Protein AF-A0AAW0S9V0-F1 (afdb_monomer_lite)

pLDDT: mean 75.74, std 21.99, range [38.69, 98.0]

Sequence (233 aa):
MTLPGHQETSKTPTKEQLTREHQYPPSQHLVNTSSGALEMGNACWDMSRYFLEHECRLCSEVCFSITYNSDVAWDPVEYVGHHSQSNMPHTILSSRGREKLVDDLNFIYAAQKKNADGTKQYWRCEVTAWKARVHTTIGDETFTIVKSVNEHNHSTTAAAVKAREAMAELKAVDASTQESSRALVANVLSKLDEHSLAHVPSTSTMSRYVRQWRQDALQAPPIQQTHTGYVIP

InterPro domains:
  IPR007588 Zinc finger, FLYWCH-type [PF04500] (93-154)

Radius of gyration: 33.64 Å; chains: 1; bounding box: 120×58×90 Å

Organism: Scylla paramamosain (NCBI:txid85552)

Foldseek 3Di:
DDDDDDDDDDDDDDDDDDPDDDDDDDDDDDDDDDDDDDDDDDDDDDPDDDPDDDDDPDDPDDPDDPPPDPPPDPPPPPPPVPPLPQDFWDWFAFLVRFIWIQHSQRFIWGWDDADPVNQKTKTAGPPPVDGKIWIFGPPDPGTDTPDIDDDDPDDDDPLLSLLRNLLRVLLVVLVVDPDQLLVSLVVSVVPHDPSNVVNHDDSVVSNVSSVVSVVVVVDDPPDPPDPPDDPDD

Secondary structure (DSSP, 8-state):
--PPPPPP---PPP---------PPPP--------------------SS--S--------S--------TT---------------PPPEEEE-TTS-EEEE-TT--EEEEEEEPTTSSEEEEEESSTT---EEEEESSSSS--EEEEES---S---HHHHHHHHHHHHHHHHHHH----HHHHHHHHHTTS-HHHHTTSPPHHHHHHHHHHHHHHHH-PSPPP---------

Structure (mmCIF, N/CA/C/O backbone):
data_AF-A0AAW0S9V0-F1
#
_entry.id   AF-A0AAW0S9V0-F1
#
loop_
_atom_site.group_PDB
_atom_site.id
_atom_site.type_symbol
_atom_site.label_atom_id
_atom_site.label_alt_id
_atom_site.label_comp_id
_atom_site.label_asym_id
_atom_site.label_entity_id
_atom_site.label_seq_id
_atom_site.pdbx_PDB_ins_code
_atom_site.Cartn_x
_atom_site.Cartn_y
_atom_site.Cartn_z
_atom_site.occupancy
_atom_site.B_iso_or_equiv
_atom_site.auth_seq_id
_atom_site.auth_comp_id
_atom_site.auth_asym_id
_atom_site.auth_atom_id
_atom_site.pdbx_PDB_model_num
ATOM 1 N N . MET A 1 1 ? 62.492 -13.111 37.341 1.00 50.97 1 MET A N 1
ATOM 2 C CA . MET A 1 1 ? 61.193 -13.648 37.796 1.00 50.97 1 MET A CA 1
ATOM 3 C C . MET A 1 1 ? 60.263 -13.606 36.602 1.00 50.97 1 MET A C 1
ATOM 5 O O . MET A 1 1 ? 59.904 -12.528 36.152 1.00 50.97 1 MET A O 1
ATOM 9 N N . THR A 1 2 ? 60.034 -14.772 36.012 1.00 42.44 2 THR A N 1
ATOM 10 C CA . THR A 1 2 ? 59.440 -14.966 34.685 1.00 42.44 2 THR A CA 1
ATOM 11 C C . THR A 1 2 ? 58.000 -15.429 34.882 1.00 42.44 2 THR A C 1
ATOM 13 O O . THR A 1 2 ? 57.788 -16.427 35.566 1.00 42.44 2 THR A O 1
ATOM 16 N N . LEU A 1 3 ? 57.022 -14.706 34.333 1.00 59.28 3 LEU A N 1
ATOM 17 C CA . LEU A 1 3 ? 55.613 -15.114 34.344 1.00 59.28 3 LEU A CA 1
ATOM 18 C C . LEU A 1 3 ? 55.294 -15.898 33.057 1.00 59.28 3 LEU A C 1
ATOM 20 O O . LEU A 1 3 ? 55.685 -15.442 31.980 1.00 59.28 3 LEU A O 1
ATOM 24 N N . PRO A 1 4 ? 54.622 -17.062 33.137 1.00 63.25 4 PRO A N 1
ATOM 25 C CA . PRO A 1 4 ? 54.281 -17.862 31.967 1.00 63.25 4 PRO A CA 1
ATOM 26 C C . PRO A 1 4 ? 52.996 -17.373 31.286 1.00 63.25 4 PRO A C 1
ATOM 28 O O . PRO A 1 4 ? 52.045 -16.936 31.934 1.00 63.25 4 PRO A O 1
ATOM 31 N N . GLY A 1 5 ? 53.000 -17.457 29.954 1.00 51.75 5 GLY A N 1
ATOM 32 C CA . GLY A 1 5 ? 51.920 -17.028 29.072 1.00 51.75 5 GLY A CA 1
ATOM 33 C C . GLY A 1 5 ? 50.708 -17.961 29.072 1.00 51.75 5 GLY A C 1
ATOM 34 O O . GLY A 1 5 ? 50.830 -19.183 29.149 1.00 51.75 5 GLY A O 1
ATOM 35 N N . HIS A 1 6 ? 49.533 -17.352 28.934 1.00 57.41 6 HIS A N 1
ATOM 36 C CA . HIS A 1 6 ? 48.270 -18.028 28.665 1.00 57.41 6 HIS A CA 1
ATOM 37 C C . HIS A 1 6 ? 48.158 -18.349 27.167 1.00 57.41 6 HIS A C 1
ATOM 39 O O . HIS A 1 6 ? 48.222 -17.451 26.331 1.00 57.41 6 HIS A O 1
ATOM 45 N N . GLN A 1 7 ? 47.981 -19.629 26.837 1.00 53.62 7 GLN A N 1
ATOM 46 C CA . GLN A 1 7 ? 47.581 -20.086 25.505 1.00 53.62 7 GLN A CA 1
ATOM 47 C C . GLN A 1 7 ? 46.051 -20.175 25.440 1.00 53.62 7 GLN A C 1
ATOM 49 O O . GLN A 1 7 ? 45.430 -20.914 26.206 1.00 53.62 7 GLN A O 1
ATOM 54 N N . GLU A 1 8 ? 45.448 -19.428 24.518 1.00 54.09 8 GLU A N 1
ATOM 55 C CA . GLU A 1 8 ? 44.037 -19.545 24.154 1.00 54.09 8 GLU A CA 1
ATOM 56 C C . GLU A 1 8 ? 43.845 -20.751 23.226 1.00 54.09 8 GLU A C 1
ATOM 58 O O . GLU A 1 8 ? 44.473 -20.854 22.173 1.00 54.09 8 GLU A O 1
ATOM 63 N N . THR A 1 9 ? 42.971 -21.680 23.616 1.00 56.75 9 THR A N 1
ATOM 64 C CA . THR A 1 9 ? 42.555 -22.804 22.769 1.00 56.75 9 THR A CA 1
ATOM 65 C C . THR A 1 9 ? 41.216 -22.469 22.118 1.00 56.75 9 THR A C 1
ATOM 67 O O . THR A 1 9 ? 40.188 -22.338 22.781 1.00 56.75 9 THR A O 1
ATOM 70 N N . SER A 1 10 ? 41.228 -22.317 20.796 1.00 49.12 10 SER A N 1
ATOM 71 C CA . SER A 1 10 ? 40.036 -22.173 19.966 1.00 49.12 10 SER A CA 1
ATOM 72 C C . SER A 1 10 ? 39.359 -23.537 19.797 1.00 49.12 10 SER A C 1
ATOM 74 O O . SER A 1 10 ? 39.908 -24.463 19.204 1.00 49.12 10 SER A O 1
ATOM 76 N N . LYS A 1 11 ? 38.144 -23.681 20.336 1.00 59.41 11 LYS A N 1
ATOM 77 C CA . LYS A 1 11 ? 37.277 -24.842 20.092 1.00 59.41 11 LYS A CA 1
ATOM 78 C C . LYS A 1 11 ? 36.307 -24.518 18.958 1.00 59.41 11 LYS A C 1
ATOM 80 O O . LYS A 1 11 ? 35.443 -23.657 19.095 1.00 59.41 11 LYS A O 1
ATOM 85 N N . THR A 1 12 ? 36.457 -25.216 17.840 1.00 51.00 12 THR A N 1
ATOM 86 C CA . THR A 1 12 ? 35.492 -25.285 16.739 1.00 51.00 12 THR A CA 1
ATOM 87 C C . THR A 1 12 ? 34.275 -26.130 17.147 1.00 51.00 12 THR A C 1
ATOM 89 O O . THR A 1 12 ? 34.454 -27.187 17.754 1.00 51.00 12 THR A O 1
ATOM 92 N N . PRO A 1 13 ? 33.033 -25.719 16.827 1.00 54.09 13 PRO A N 1
ATOM 93 C CA . PRO A 1 13 ? 31.858 -26.542 17.082 1.00 54.09 13 PRO A CA 1
ATOM 94 C C . PRO A 1 13 ? 31.631 -27.555 15.951 1.00 54.09 13 PRO A C 1
ATOM 96 O O . PRO A 1 13 ? 31.461 -27.205 14.780 1.00 54.09 13 PRO A O 1
ATOM 99 N N . THR A 1 14 ? 31.618 -28.825 16.343 1.00 53.00 14 THR A N 1
ATOM 100 C CA . THR A 1 14 ? 31.268 -30.002 15.548 1.00 53.00 14 THR A CA 1
ATOM 101 C C . THR A 1 14 ? 29.815 -29.920 15.070 1.00 53.00 14 THR A C 1
ATOM 103 O O . THR A 1 14 ? 28.895 -29.719 15.862 1.00 53.00 14 THR A O 1
ATOM 106 N N . LYS A 1 15 ? 29.600 -30.080 13.759 1.00 53.59 15 LYS A N 1
ATOM 107 C CA . LYS A 1 15 ? 28.280 -30.308 13.157 1.00 53.59 15 LYS A CA 1
ATOM 108 C C . LYS A 1 15 ? 27.887 -31.767 13.381 1.00 53.59 15 LYS A C 1
ATOM 110 O O . LYS A 1 15 ? 28.357 -32.632 12.649 1.00 53.59 15 LYS A O 1
ATOM 115 N N . GLU A 1 16 ? 26.996 -32.020 14.331 1.00 57.88 16 GLU A N 1
ATOM 116 C CA . GLU A 1 16 ? 26.376 -33.333 14.520 1.00 57.88 16 GLU A CA 1
ATOM 117 C C . GLU A 1 16 ? 24.846 -33.213 14.497 1.00 57.88 16 GLU A C 1
ATOM 119 O O . GLU A 1 16 ? 24.218 -32.606 15.358 1.00 57.88 16 GLU A O 1
ATOM 124 N N . GLN A 1 17 ? 24.294 -33.723 13.395 1.00 46.97 17 GLN A N 1
ATOM 125 C CA . GLN A 1 17 ? 23.074 -34.522 13.281 1.00 46.97 17 GLN A CA 1
ATOM 126 C C . GLN A 1 17 ? 21.873 -34.183 14.185 1.00 46.97 17 GLN A C 1
ATOM 128 O O . GLN A 1 17 ? 21.806 -34.570 15.346 1.00 46.97 17 GLN A O 1
ATOM 133 N N . LEU A 1 18 ? 20.817 -33.640 13.567 1.00 50.50 18 LEU A N 1
ATOM 134 C CA . LEU A 1 18 ? 19.445 -33.917 13.999 1.00 50.50 18 LEU A CA 1
ATOM 135 C C . LEU A 1 18 ? 18.508 -34.009 12.782 1.00 50.50 18 LEU A C 1
ATOM 137 O O . LEU A 1 18 ? 17.740 -33.101 12.474 1.00 50.50 18 LEU A O 1
ATOM 141 N N . THR A 1 19 ? 18.579 -35.128 12.064 1.00 51.41 19 THR A N 1
ATOM 142 C CA . THR A 1 19 ? 17.492 -35.583 11.190 1.00 51.41 19 THR A CA 1
ATOM 143 C C . THR A 1 19 ? 16.369 -36.112 12.077 1.00 51.41 19 THR A C 1
ATOM 145 O O . THR A 1 19 ? 16.384 -37.269 12.487 1.00 51.41 19 THR A O 1
ATOM 148 N N . ARG A 1 20 ? 15.406 -35.251 12.423 1.00 47.09 20 ARG A N 1
ATOM 149 C CA . ARG A 1 20 ? 14.104 -35.694 12.933 1.00 47.09 20 ARG A CA 1
ATOM 150 C C . ARG A 1 20 ? 13.171 -35.891 11.748 1.00 47.09 20 ARG A C 1
ATOM 152 O O . ARG A 1 20 ? 12.687 -34.926 11.164 1.00 47.09 20 ARG A O 1
ATOM 159 N N . GLU A 1 21 ? 12.943 -37.154 11.414 1.00 42.28 21 GLU A N 1
ATOM 160 C CA . GLU A 1 21 ? 11.839 -37.590 10.570 1.00 42.28 21 GLU A CA 1
ATOM 161 C C . GLU A 1 21 ? 10.519 -37.113 11.193 1.00 42.28 21 GLU A C 1
ATOM 163 O O . GLU A 1 21 ? 10.159 -37.475 12.315 1.00 42.28 21 GLU A O 1
ATOM 168 N N . HIS A 1 22 ? 9.801 -36.248 10.480 1.00 54.06 22 HIS A N 1
ATOM 169 C CA . HIS A 1 22 ? 8.394 -35.990 10.751 1.00 54.06 22 HIS A CA 1
ATOM 170 C C . HIS A 1 22 ? 7.572 -36.981 9.942 1.00 54.06 22 HIS A C 1
ATOM 172 O O . HIS A 1 22 ? 7.339 -36.820 8.746 1.00 54.06 22 HIS A O 1
ATOM 178 N N . GLN A 1 23 ? 7.166 -38.033 10.640 1.00 54.06 23 GLN A N 1
ATOM 179 C CA . GLN A 1 23 ? 6.193 -39.007 10.192 1.00 54.06 23 GLN A CA 1
ATOM 180 C C . GLN A 1 23 ? 4.826 -38.318 10.119 1.00 54.06 23 GLN A C 1
ATOM 182 O O . GLN A 1 23 ? 4.195 -38.035 11.137 1.00 54.06 23 GLN A O 1
ATOM 187 N N . TYR A 1 24 ? 4.400 -37.980 8.903 1.00 54.56 24 TYR A N 1
ATOM 188 C CA . TYR A 1 24 ? 3.045 -37.504 8.643 1.00 54.56 24 TYR A CA 1
ATOM 189 C C . TYR A 1 24 ? 2.053 -38.661 8.837 1.00 54.56 24 TYR A C 1
ATOM 191 O O . TYR A 1 24 ? 2.305 -39.761 8.337 1.00 54.56 24 TYR A O 1
ATOM 199 N N . PRO A 1 25 ? 0.922 -38.450 9.532 1.00 62.50 25 PRO A N 1
ATOM 200 C CA . PRO A 1 25 ? -0.137 -39.445 9.587 1.00 62.50 25 PRO A CA 1
ATOM 201 C C . PRO A 1 25 ? -0.800 -39.603 8.204 1.00 62.50 25 PRO A C 1
ATOM 203 O O . PRO A 1 25 ? -0.937 -38.616 7.474 1.00 62.50 25 PRO A O 1
ATOM 206 N N . PRO A 1 26 ? -1.231 -40.821 7.831 1.00 52.84 26 PRO A N 1
ATOM 207 C CA . PRO A 1 26 ? -1.891 -41.076 6.558 1.00 52.84 26 PRO A CA 1
ATOM 208 C C . PRO A 1 26 ? -3.242 -40.354 6.483 1.00 52.84 26 PRO A C 1
ATOM 210 O O . PRO A 1 26 ? -4.082 -40.464 7.378 1.00 52.84 26 PRO A O 1
ATOM 213 N N . SER A 1 27 ? -3.444 -39.615 5.391 1.00 57.25 27 SER A N 1
ATOM 214 C CA . SER A 1 27 ? -4.709 -38.973 5.045 1.00 57.25 27 SER A CA 1
ATOM 215 C C . SER A 1 27 ? -5.815 -40.020 4.912 1.00 57.25 27 SER A C 1
ATOM 217 O O . SER A 1 27 ? -5.739 -40.922 4.080 1.00 57.25 27 SER A O 1
ATOM 219 N N . GLN A 1 28 ? -6.855 -39.896 5.735 1.00 56.31 28 GLN A N 1
ATOM 220 C CA . GLN A 1 28 ? -8.064 -40.695 5.593 1.00 56.31 28 GLN A CA 1
ATOM 221 C C . GLN A 1 28 ? -8.808 -40.252 4.330 1.00 56.31 28 GLN A C 1
ATOM 223 O O . GLN A 1 28 ? -9.284 -39.122 4.227 1.00 56.31 28 GLN A O 1
ATOM 228 N N . HIS A 1 29 ? -8.881 -41.163 3.362 1.00 43.41 29 HIS A N 1
ATOM 229 C CA . HIS A 1 29 ? -9.766 -41.070 2.214 1.00 43.41 29 HIS A CA 1
ATOM 230 C C . HIS A 1 29 ? -11.219 -41.097 2.700 1.00 43.41 29 HIS A C 1
ATOM 232 O O . HIS A 1 29 ? -11.714 -42.132 3.144 1.00 43.41 29 HIS A O 1
ATOM 238 N N . LEU A 1 30 ? -11.909 -39.961 2.598 1.00 49.78 30 LEU A N 1
ATOM 239 C CA . LEU A 1 30 ? -13.366 -39.934 2.639 1.00 49.78 30 LEU A CA 1
ATOM 240 C C . LEU A 1 30 ? -13.883 -40.477 1.308 1.00 49.78 30 LEU A C 1
ATOM 242 O O . LEU A 1 30 ? -13.771 -39.847 0.257 1.00 49.78 30 LEU A O 1
ATOM 246 N N . VAL A 1 31 ? -14.406 -41.695 1.381 1.00 45.06 31 VAL A N 1
ATOM 247 C CA . VAL A 1 31 ? -15.141 -42.371 0.320 1.00 45.06 31 VAL A CA 1
ATOM 248 C C . VAL A 1 31 ? -16.526 -41.727 0.257 1.00 45.06 31 VAL A C 1
ATOM 250 O O . VAL A 1 31 ? -17.361 -41.976 1.120 1.00 45.06 31 VAL A O 1
ATOM 253 N N . ASN A 1 32 ? -16.767 -40.877 -0.742 1.00 42.78 32 ASN A N 1
ATOM 254 C CA . ASN A 1 32 ? -18.118 -40.443 -1.091 1.00 42.78 32 ASN A CA 1
ATOM 255 C C . ASN A 1 32 ? -18.694 -41.426 -2.114 1.00 42.78 32 ASN A C 1
ATOM 257 O O . ASN A 1 32 ? -18.331 -41.412 -3.289 1.00 42.78 32 ASN A O 1
ATOM 261 N N . THR A 1 33 ? -19.592 -42.285 -1.642 1.00 44.44 33 THR A N 1
ATOM 262 C CA . THR A 1 33 ? -20.473 -43.125 -2.451 1.00 44.44 33 THR A CA 1
ATOM 263 C C . THR A 1 33 ? -21.845 -42.464 -2.592 1.00 44.44 33 THR A C 1
ATOM 265 O O . THR A 1 33 ? -22.654 -42.492 -1.671 1.00 44.44 33 THR A O 1
ATOM 268 N N . SER A 1 34 ? -22.134 -41.935 -3.778 1.00 47.34 34 SER A N 1
ATOM 269 C CA . SER A 1 34 ? -23.485 -41.818 -4.352 1.00 47.34 34 SER A CA 1
ATOM 270 C C . SER A 1 34 ? -23.305 -41.668 -5.870 1.00 47.34 34 SER A C 1
ATOM 272 O O . SER A 1 34 ? -22.767 -40.686 -6.358 1.00 47.34 34 SER A O 1
ATOM 274 N N . SER A 1 35 ? -23.392 -42.754 -6.636 1.00 41.88 35 SER A N 1
ATOM 275 C CA . SER A 1 35 ? -24.623 -43.357 -7.162 1.00 41.88 35 SER A CA 1
ATOM 276 C C . SER A 1 35 ? -25.458 -42.391 -8.011 1.00 41.88 35 SER A C 1
ATOM 278 O O . SER A 1 35 ? -26.219 -41.589 -7.483 1.00 41.88 35 SER A O 1
ATOM 280 N N . GLY A 1 36 ? -25.327 -42.557 -9.332 1.00 42.28 36 GLY A N 1
ATOM 281 C CA . GLY A 1 36 ? -26.459 -42.580 -10.257 1.00 42.28 36 GLY A CA 1
ATOM 282 C C . GLY A 1 36 ? -26.996 -41.243 -10.759 1.00 42.28 36 GLY A C 1
ATOM 283 O O . GLY A 1 36 ? -28.000 -40.756 -10.254 1.00 42.28 36 GLY A O 1
ATOM 284 N N . ALA A 1 37 ? -26.440 -40.744 -11.862 1.00 41.47 37 ALA A N 1
ATOM 285 C CA . ALA A 1 37 ? -27.227 -39.992 -12.835 1.00 41.47 37 ALA A CA 1
ATOM 286 C C . ALA A 1 37 ? -26.738 -40.324 -14.246 1.00 41.47 37 ALA A C 1
ATOM 288 O O . ALA A 1 37 ? -25.552 -40.244 -14.554 1.00 41.47 37 ALA A O 1
ATOM 289 N N . LEU A 1 38 ? -27.699 -40.795 -15.028 1.00 44.50 38 LEU A N 1
ATOM 290 C CA . LEU A 1 38 ? -27.601 -41.370 -16.354 1.00 44.50 38 LEU A CA 1
ATOM 291 C C . LEU A 1 38 ? -26.989 -40.428 -17.391 1.00 44.50 38 LEU A C 1
ATOM 293 O O . LEU A 1 38 ? -27.176 -39.213 -17.368 1.00 44.50 38 LEU A O 1
ATOM 297 N N . GLU A 1 39 ? -26.328 -41.077 -18.342 1.00 45.81 39 GLU A N 1
ATOM 298 C CA . GLU A 1 39 ? -26.063 -40.621 -19.696 1.00 45.81 39 GLU A CA 1
ATOM 299 C C . GLU A 1 39 ? -27.254 -39.849 -20.286 1.00 45.81 39 GLU A C 1
ATOM 301 O O . GLU A 1 39 ? -28.354 -40.381 -20.424 1.00 45.81 39 GLU A O 1
ATOM 306 N N . MET A 1 40 ? -27.011 -38.618 -20.727 1.00 43.12 40 MET A N 1
ATOM 307 C CA . MET A 1 40 ? -27.749 -38.037 -21.843 1.00 43.12 40 MET A CA 1
ATOM 308 C C . MET A 1 40 ? -26.727 -37.479 -22.817 1.00 43.12 40 MET A C 1
ATOM 310 O O . MET A 1 40 ? -26.015 -36.515 -22.543 1.00 43.12 40 MET A O 1
ATOM 314 N N . GLY A 1 41 ? -26.607 -38.203 -23.926 1.00 39.62 41 GLY A N 1
ATOM 315 C CA . GLY A 1 41 ? -25.718 -37.889 -25.019 1.00 39.62 41 GLY A CA 1
ATOM 316 C C . GLY A 1 41 ? -26.070 -36.572 -25.699 1.00 39.62 41 GLY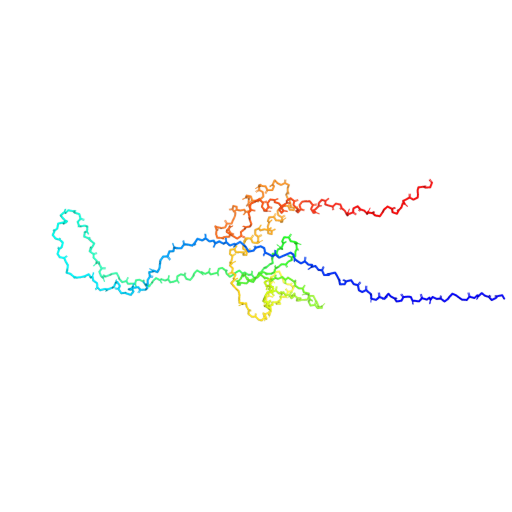 A C 1
ATOM 317 O O . GLY A 1 41 ? -27.203 -36.093 -25.681 1.00 39.62 41 GLY A O 1
ATOM 318 N N . ASN A 1 42 ? -25.037 -36.036 -26.334 1.00 49.28 42 ASN A N 1
ATOM 319 C CA . ASN A 1 42 ? -25.077 -34.943 -27.285 1.00 49.28 42 ASN A CA 1
ATOM 320 C C . ASN A 1 42 ? -26.210 -35.126 -28.306 1.00 49.28 42 ASN A C 1
ATOM 322 O O . ASN A 1 42 ? -26.168 -36.049 -29.120 1.00 49.28 42 ASN A O 1
ATOM 326 N N . ALA A 1 43 ? -27.166 -34.200 -28.313 1.00 40.78 43 ALA A N 1
ATOM 327 C CA . ALA A 1 43 ? -28.106 -34.017 -29.408 1.00 40.78 43 ALA A CA 1
ATOM 328 C C . ALA A 1 43 ? -28.398 -32.521 -29.604 1.00 40.78 43 ALA A C 1
ATOM 330 O O . ALA A 1 43 ? -28.719 -31.826 -28.644 1.00 40.78 43 ALA A O 1
ATOM 331 N N . CYS A 1 44 ? -28.295 -32.090 -30.868 1.00 41.88 44 CYS A N 1
ATOM 332 C CA . CYS A 1 44 ? -28.775 -30.833 -31.463 1.00 41.88 44 CYS A CA 1
ATOM 333 C C . CYS A 1 44 ? -28.147 -29.535 -30.916 1.00 41.88 44 CYS A C 1
ATOM 335 O O . CYS A 1 44 ? -28.515 -29.059 -29.855 1.00 41.88 44 CYS A O 1
ATOM 337 N N . TRP A 1 45 ? -27.184 -28.863 -31.556 1.00 41.31 45 TRP A N 1
ATOM 338 C CA . TRP A 1 45 ? -27.110 -28.423 -32.959 1.00 41.31 45 TRP A CA 1
ATOM 339 C C . TRP A 1 45 ? -28.471 -28.114 -33.601 1.00 41.31 45 TRP A C 1
ATOM 341 O O . TRP A 1 45 ? -29.264 -29.008 -33.874 1.00 41.31 45 TRP A O 1
ATOM 351 N N . ASP A 1 46 ? -28.643 -26.832 -33.917 1.00 42.66 46 ASP A N 1
ATOM 352 C CA . ASP A 1 46 ? -29.545 -26.305 -34.944 1.00 42.66 46 ASP A CA 1
ATOM 353 C C . ASP A 1 46 ? -31.014 -26.064 -34.546 1.00 42.66 46 ASP A C 1
ATOM 355 O O . ASP A 1 46 ? -31.941 -26.766 -34.939 1.00 42.66 46 ASP A O 1
ATOM 359 N N . MET A 1 47 ? -31.229 -24.984 -33.790 1.00 38.69 47 MET A N 1
ATOM 360 C CA . MET A 1 47 ? -32.551 -24.406 -33.524 1.00 38.69 47 MET A CA 1
ATOM 361 C C . MET A 1 47 ? -32.740 -23.103 -34.322 1.00 38.69 47 MET A C 1
ATOM 363 O O . MET A 1 47 ? -33.142 -22.078 -33.782 1.00 38.69 47 MET A O 1
ATOM 367 N N . SER A 1 48 ? -32.380 -23.105 -35.612 1.00 45.31 48 SER A N 1
ATOM 368 C CA . SER A 1 48 ? -32.516 -21.929 -36.495 1.00 45.31 48 SER A CA 1
ATOM 369 C C . SER A 1 48 ? -33.289 -22.188 -37.792 1.00 45.31 48 SER A C 1
ATOM 371 O O . SER A 1 48 ? -33.253 -21.355 -38.696 1.00 45.31 48 SER A O 1
ATOM 373 N N . ARG A 1 49 ? -34.036 -23.296 -37.900 1.00 49.22 49 ARG A N 1
ATOM 374 C CA . ARG A 1 49 ? -34.905 -23.575 -39.060 1.00 49.22 49 ARG A CA 1
ATOM 375 C C . ARG A 1 49 ? -36.112 -24.458 -38.729 1.00 49.22 49 ARG A C 1
ATOM 377 O O . ARG A 1 49 ? -36.224 -25.547 -39.261 1.00 49.22 49 ARG A O 1
ATOM 384 N N . TYR A 1 50 ? -37.032 -23.998 -37.889 1.00 43.41 50 TYR A N 1
ATOM 385 C CA . TYR A 1 50 ? -38.406 -24.530 -37.857 1.00 43.41 50 TYR A CA 1
ATOM 386 C C . TYR A 1 50 ? -39.351 -23.436 -37.354 1.00 43.41 50 TYR A C 1
ATOM 388 O O . TYR A 1 50 ? -39.847 -23.467 -36.235 1.00 43.41 50 TYR A O 1
ATOM 396 N N . PHE A 1 51 ? -39.545 -22.410 -38.177 1.00 47.28 51 PHE A N 1
ATOM 397 C CA . PHE A 1 51 ? -40.635 -21.453 -38.001 1.00 47.28 51 PHE A CA 1
ATOM 398 C C . PHE A 1 51 ? -41.170 -21.082 -39.381 1.00 47.28 51 PHE A C 1
ATOM 400 O O . PHE A 1 51 ? -40.929 -19.999 -39.895 1.00 47.28 51 PHE A O 1
ATOM 407 N N . LEU A 1 52 ? -41.829 -22.045 -40.017 1.00 51.41 52 LEU A N 1
ATOM 408 C CA . LEU A 1 52 ? -42.759 -21.818 -41.114 1.00 51.41 52 LEU A CA 1
ATOM 409 C C . LEU A 1 52 ? -43.688 -23.029 -41.172 1.00 51.41 52 LEU A C 1
ATOM 411 O O . LEU A 1 52 ? -43.226 -24.163 -41.164 1.00 51.41 52 LEU A O 1
ATOM 415 N N . GLU A 1 53 ? -44.982 -22.724 -41.212 1.00 52.75 53 GLU A N 1
ATOM 416 C CA . GLU A 1 53 ? -46.097 -23.640 -41.474 1.00 52.75 53 GLU A CA 1
ATOM 417 C C . GLU A 1 53 ? -46.588 -24.488 -40.294 1.00 52.75 53 GLU A C 1
ATOM 419 O O . GLU A 1 53 ? -46.495 -25.706 -40.297 1.00 52.75 53 GLU A O 1
ATOM 424 N N . HIS A 1 54 ? -47.255 -23.840 -39.332 1.00 45.97 54 HIS A N 1
ATOM 425 C CA . HIS A 1 54 ? -48.468 -24.417 -38.745 1.00 45.97 54 HIS A CA 1
ATOM 426 C C . HIS A 1 54 ? -49.504 -23.322 -38.460 1.00 45.97 54 HIS A C 1
ATOM 428 O O . HIS A 1 54 ? -49.259 -22.365 -37.726 1.00 45.97 54 HIS A O 1
ATOM 434 N N . GLU A 1 55 ? -50.668 -23.471 -39.094 1.00 47.72 55 GLU A N 1
ATOM 435 C CA . GLU A 1 55 ? -51.854 -22.631 -38.950 1.00 47.72 55 GLU A CA 1
ATOM 436 C C . GLU A 1 55 ? -52.380 -22.665 -37.508 1.00 47.72 55 GLU A C 1
ATOM 438 O O . GLU A 1 55 ? -52.978 -23.643 -37.063 1.00 47.72 55 GLU A O 1
ATOM 443 N N . CYS A 1 56 ? -52.205 -21.563 -36.780 1.00 39.31 56 CYS A N 1
ATOM 444 C CA . CYS A 1 56 ? -52.807 -21.368 -35.467 1.00 39.31 56 CYS A CA 1
ATOM 445 C C . CYS A 1 56 ? -54.160 -20.652 -35.628 1.00 39.31 56 CYS A C 1
ATOM 447 O O . CYS A 1 56 ? -54.268 -19.432 -35.506 1.00 39.31 56 CYS A O 1
ATOM 449 N N . ARG A 1 57 ? -55.216 -21.414 -35.943 1.00 53.19 57 ARG A N 1
ATOM 450 C CA . ARG A 1 57 ? -56.609 -20.973 -35.764 1.00 53.19 57 ARG A CA 1
ATOM 451 C C . ARG A 1 57 ? -57.004 -21.264 -34.321 1.00 53.19 57 ARG A C 1
ATOM 453 O O . ARG A 1 57 ? -57.406 -22.387 -34.057 1.00 53.19 57 ARG A O 1
ATOM 460 N N . LEU A 1 58 ? -56.849 -20.279 -33.431 1.00 53.28 58 LEU A N 1
ATOM 461 C CA . LEU A 1 58 ? -57.568 -20.069 -32.150 1.00 53.28 58 LEU A CA 1
ATOM 462 C C . LEU A 1 58 ? -56.700 -19.251 -31.171 1.00 53.28 58 LEU A C 1
ATOM 464 O O . LEU A 1 58 ? -56.373 -19.704 -30.084 1.00 53.28 58 LEU A O 1
ATOM 468 N N . CYS A 1 59 ? -56.348 -18.023 -31.550 1.00 44.78 59 CYS A N 1
ATOM 469 C CA . CYS A 1 59 ? -55.989 -16.964 -30.602 1.00 44.78 59 CYS A CA 1
ATOM 470 C C . CYS A 1 59 ? -56.667 -15.679 -31.081 1.00 44.78 59 CYS A C 1
ATOM 472 O O . CYS A 1 59 ? -56.050 -14.811 -31.695 1.00 44.78 59 CYS A O 1
ATOM 474 N N . SER A 1 60 ? -57.985 -15.609 -30.895 1.00 50.47 60 SER A N 1
ATOM 475 C CA . SER A 1 60 ? -58.712 -14.352 -30.994 1.00 50.47 60 SER A CA 1
ATOM 476 C C . SER A 1 60 ? -58.490 -13.571 -29.706 1.00 50.47 60 SER A C 1
ATOM 478 O O . SER A 1 60 ? -58.786 -14.072 -28.625 1.00 50.47 60 SER A O 1
ATOM 480 N N . GLU A 1 61 ? -58.051 -12.332 -29.896 1.00 51.97 61 GLU A N 1
ATOM 481 C CA . GLU A 1 61 ? -57.963 -11.237 -28.930 1.00 51.97 61 GLU A CA 1
ATOM 482 C C . GLU A 1 61 ? -56.611 -11.114 -28.207 1.00 51.97 61 GLU A C 1
ATOM 484 O O . GLU A 1 61 ? -56.188 -11.950 -27.417 1.00 51.97 61 GLU A O 1
ATOM 489 N N . VAL A 1 62 ? -55.957 -9.984 -28.507 1.00 55.25 62 VAL A N 1
ATOM 490 C CA . VAL A 1 62 ? -54.644 -9.494 -28.051 1.00 55.25 62 VAL A CA 1
ATOM 491 C C . VAL A 1 62 ? -53.419 -9.980 -28.853 1.00 55.25 62 VAL A C 1
ATOM 493 O O . VAL A 1 62 ? -52.369 -10.306 -28.308 1.00 55.25 62 VAL A O 1
ATOM 496 N N . CYS A 1 63 ? -53.496 -9.911 -30.188 1.00 40.56 63 CYS A N 1
ATOM 497 C CA . CYS A 1 63 ? -52.296 -9.745 -31.018 1.00 40.56 63 CYS A CA 1
ATOM 498 C C . CYS A 1 63 ? -51.891 -8.267 -31.017 1.00 40.56 63 CYS A C 1
ATOM 500 O O . CYS A 1 63 ? -52.391 -7.463 -31.802 1.00 40.56 63 CYS A O 1
ATOM 502 N N . PHE A 1 64 ? -50.993 -7.914 -30.100 1.00 43.03 64 PHE A N 1
ATOM 503 C CA . PHE A 1 64 ? -50.279 -6.644 -30.111 1.00 43.03 64 PHE A CA 1
ATOM 504 C C . PHE A 1 64 ? -49.435 -6.590 -31.393 1.00 43.03 64 PHE A C 1
ATOM 506 O O . PHE A 1 64 ? -48.525 -7.395 -31.590 1.00 43.03 64 PHE A O 1
ATOM 513 N N . SER A 1 65 ? -49.781 -5.685 -32.303 1.00 43.41 65 SER A N 1
ATOM 514 C CA . SER A 1 65 ? -49.054 -5.449 -33.546 1.00 43.41 65 SER A CA 1
ATOM 515 C C . SER A 1 65 ? -47.668 -4.886 -33.235 1.00 43.41 65 SER A C 1
ATOM 517 O O . SER A 1 65 ? -47.506 -3.677 -33.074 1.00 43.41 65 SER A O 1
ATOM 519 N N . ILE A 1 66 ? -46.656 -5.749 -33.154 1.00 50.38 66 ILE A N 1
ATOM 520 C CA . ILE A 1 66 ? -45.261 -5.319 -33.253 1.00 50.38 66 ILE A CA 1
ATOM 521 C C . ILE A 1 66 ? -44.983 -5.146 -34.745 1.00 50.38 66 ILE A C 1
ATOM 523 O O . ILE A 1 66 ? -44.585 -6.076 -35.442 1.00 50.38 66 ILE A O 1
ATOM 527 N N . THR A 1 67 ? -45.268 -3.954 -35.264 1.00 54.16 67 THR A N 1
ATOM 528 C CA . THR A 1 67 ? -44.764 -3.527 -36.568 1.00 54.16 67 THR A CA 1
ATOM 529 C C . THR A 1 67 ? -43.245 -3.460 -36.480 1.00 54.16 67 THR A C 1
ATOM 531 O O . THR A 1 67 ? -42.690 -2.607 -35.786 1.00 54.16 67 THR A O 1
ATOM 534 N N . TYR A 1 68 ? -42.579 -4.397 -37.149 1.00 51.25 68 TYR A N 1
ATOM 535 C CA . TYR A 1 68 ? -41.132 -4.419 -37.297 1.00 51.25 68 TYR A CA 1
ATOM 536 C C . TYR A 1 68 ? -40.739 -3.283 -38.251 1.00 51.25 68 TYR A C 1
ATOM 538 O O . TYR A 1 68 ? -40.869 -3.408 -39.466 1.00 51.25 68 TYR A O 1
ATOM 546 N N . ASN A 1 69 ? -40.337 -2.143 -37.688 1.00 54.50 69 ASN A N 1
ATOM 547 C CA . ASN A 1 69 ? -39.780 -1.026 -38.446 1.00 54.50 69 ASN A CA 1
ATOM 548 C C . ASN A 1 69 ? -38.370 -1.420 -38.904 1.00 54.50 69 ASN A C 1
ATOM 550 O O . ASN A 1 69 ? -37.436 -1.435 -38.107 1.00 54.50 69 ASN A O 1
ATOM 554 N N . SER A 1 70 ? -38.219 -1.757 -40.184 1.00 54.12 70 SER A N 1
ATOM 555 C CA . SER A 1 70 ? -36.940 -2.111 -40.817 1.00 54.12 70 SER A CA 1
ATOM 556 C C . SER A 1 70 ? -36.035 -0.908 -41.125 1.00 54.12 70 SER A C 1
ATOM 558 O O . SER A 1 70 ? -34.980 -1.090 -41.721 1.00 54.12 70 SER A O 1
ATOM 560 N N . ASP A 1 71 ? -36.414 0.294 -40.684 1.00 50.34 71 ASP A N 1
ATOM 561 C CA . ASP A 1 71 ? -35.692 1.551 -40.931 1.00 50.34 71 ASP A CA 1
ATOM 562 C C . ASP A 1 71 ? -34.922 2.063 -39.701 1.00 50.34 71 ASP A C 1
ATOM 564 O O . ASP A 1 71 ? -34.593 3.246 -39.607 1.00 50.34 71 ASP A O 1
ATOM 568 N N . VAL A 1 72 ? -34.608 1.192 -38.735 1.00 55.47 72 VAL A N 1
ATOM 569 C CA . VAL A 1 72 ? -33.656 1.551 -37.677 1.00 55.47 72 VAL A CA 1
ATOM 570 C C . VAL A 1 72 ? -32.258 1.395 -38.260 1.00 55.47 72 VAL A C 1
ATOM 572 O O . VAL A 1 72 ? -31.659 0.319 -38.228 1.00 55.47 72 VAL A O 1
ATOM 575 N N . ALA A 1 73 ? -31.773 2.484 -38.857 1.00 53.38 73 ALA A N 1
ATOM 576 C CA . ALA A 1 73 ? -30.360 2.681 -39.113 1.00 53.38 73 ALA A CA 1
ATOM 577 C C . ALA A 1 73 ? -29.596 2.261 -37.853 1.00 53.38 73 ALA A C 1
ATOM 579 O O . ALA A 1 73 ? -29.902 2.724 -36.754 1.00 53.38 73 ALA A O 1
ATOM 5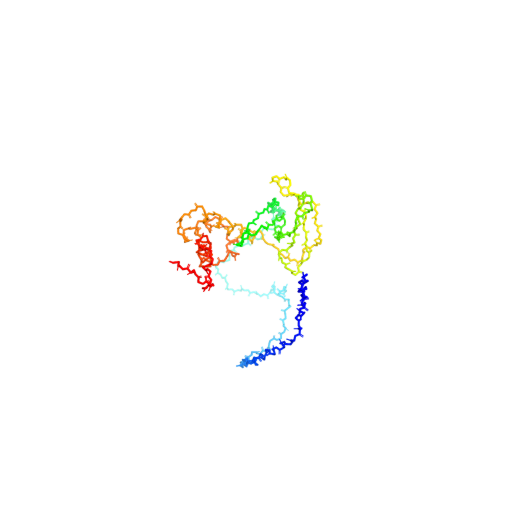80 N N . TRP A 1 74 ? -28.654 1.333 -38.010 1.00 50.12 74 TRP A N 1
ATOM 581 C CA . TRP A 1 74 ? -27.693 1.012 -36.970 1.00 50.12 74 TRP A CA 1
ATOM 582 C C . TRP A 1 74 ? -26.884 2.280 -36.721 1.00 50.12 74 TRP A C 1
ATOM 584 O O . TRP A 1 74 ? -25.872 2.504 -37.386 1.00 50.12 74 TRP A O 1
ATOM 594 N N . ASP A 1 75 ? -27.366 3.133 -35.816 1.00 44.38 75 ASP A N 1
ATOM 595 C CA . ASP A 1 75 ? -26.547 4.187 -35.251 1.00 44.38 75 ASP A CA 1
ATOM 596 C C . ASP A 1 75 ? -25.290 3.482 -34.741 1.00 44.38 75 ASP A C 1
ATOM 598 O O . ASP A 1 75 ? -25.403 2.519 -33.967 1.00 44.38 75 ASP A O 1
ATOM 602 N N . PRO A 1 76 ? -24.096 3.855 -35.234 1.00 53.62 76 PRO A N 1
ATOM 603 C CA . PRO A 1 76 ? -22.870 3.291 -34.723 1.00 53.62 76 PRO A CA 1
ATOM 604 C C . PRO A 1 76 ? -22.881 3.611 -33.239 1.00 53.62 76 PRO A C 1
ATOM 606 O O . PRO A 1 76 ? -22.817 4.775 -32.853 1.00 53.62 76 PRO A O 1
ATOM 609 N N . VAL A 1 77 ? -23.044 2.577 -32.414 1.00 51.22 77 VAL A N 1
ATOM 610 C CA . VAL A 1 77 ? -22.869 2.700 -30.977 1.00 51.22 77 VAL A CA 1
ATOM 611 C C . VAL A 1 77 ? -21.446 3.200 -30.839 1.00 51.22 77 VAL A C 1
ATOM 613 O O . VAL A 1 77 ? -20.500 2.440 -31.061 1.00 51.22 77 VAL A O 1
ATOM 616 N N . GLU A 1 78 ? -21.294 4.503 -30.603 1.00 42.31 78 GLU A N 1
ATOM 617 C CA . GLU A 1 78 ? -20.018 5.086 -30.255 1.00 42.31 78 GLU A CA 1
ATOM 618 C C . GLU A 1 78 ? -19.552 4.255 -29.074 1.00 42.31 78 GLU A C 1
ATOM 620 O O . GLU A 1 78 ? -20.157 4.260 -27.999 1.00 42.31 78 GLU A O 1
ATOM 625 N N . TYR A 1 79 ? -18.537 3.431 -29.319 1.00 51.31 79 TYR A N 1
ATOM 626 C CA . TYR A 1 79 ? -17.824 2.751 -28.269 1.00 51.31 79 TYR A CA 1
ATOM 627 C C . TYR A 1 79 ? -17.203 3.880 -27.461 1.00 51.31 79 TYR A C 1
ATOM 629 O O . TYR A 1 79 ? -16.127 4.380 -27.796 1.00 51.31 79 TYR A O 1
ATOM 637 N N . VAL A 1 80 ? -17.938 4.348 -26.450 1.00 48.09 80 VAL A N 1
ATOM 638 C CA . VAL A 1 80 ? -17.443 5.261 -25.437 1.00 48.09 80 VAL A CA 1
ATOM 639 C C . VAL A 1 80 ? -16.408 4.431 -24.706 1.00 48.09 80 VAL A C 1
ATOM 641 O O . VAL A 1 80 ? -16.710 3.706 -23.760 1.00 48.09 80 VAL A O 1
ATOM 644 N N . GLY A 1 81 ? -15.189 4.433 -25.247 1.00 40.59 81 GLY A N 1
ATOM 645 C CA . GLY A 1 81 ? -14.030 3.884 -24.588 1.00 40.59 81 GLY A CA 1
ATOM 646 C C . GLY A 1 81 ? -14.012 4.569 -23.244 1.00 40.59 81 GLY A C 1
ATOM 647 O O . GLY A 1 81 ? -13.754 5.768 -23.173 1.00 40.59 81 GLY A O 1
ATOM 648 N N . HIS A 1 82 ? -14.409 3.834 -22.205 1.00 42.66 82 HIS A N 1
ATOM 649 C CA . HIS A 1 82 ? -14.322 4.292 -20.837 1.00 42.66 82 HIS A CA 1
ATOM 650 C C . HIS A 1 82 ? -12.886 4.754 -20.675 1.00 42.66 82 HIS A C 1
ATOM 652 O O . HIS A 1 82 ? -11.975 3.926 -20.656 1.00 42.66 82 HIS A O 1
ATOM 658 N N . HIS A 1 83 ? -12.692 6.073 -20.679 1.00 40.84 83 HIS A N 1
ATOM 659 C CA . HIS A 1 83 ? -11.404 6.694 -20.481 1.00 40.84 83 HIS A CA 1
ATOM 660 C C . HIS A 1 83 ? -10.926 6.178 -19.133 1.00 40.84 83 HIS A C 1
ATOM 662 O O . HIS A 1 83 ? -11.409 6.605 -18.082 1.00 40.84 83 HIS A O 1
ATOM 668 N N . SER A 1 84 ? -10.052 5.172 -19.177 1.00 49.31 84 SER A N 1
ATOM 669 C CA . SER A 1 84 ? -9.352 4.670 -18.016 1.00 49.31 84 SER A CA 1
ATOM 670 C C . SER A 1 84 ? -8.670 5.892 -17.441 1.00 49.31 84 SER A C 1
ATOM 672 O O . SER A 1 84 ? -7.786 6.454 -18.090 1.00 49.31 84 SER A O 1
ATOM 674 N N . GLN A 1 85 ? -9.139 6.359 -16.287 1.00 54.75 85 GLN A N 1
ATOM 675 C CA . GLN A 1 85 ? -8.402 7.338 -15.510 1.00 54.75 85 GLN A CA 1
ATOM 676 C C . GLN A 1 85 ? -6.998 6.757 -15.377 1.00 54.75 85 GLN A C 1
ATOM 678 O O . GLN A 1 85 ? -6.814 5.711 -14.755 1.00 54.75 85 GLN A O 1
ATOM 683 N N . SER A 1 86 ? -6.046 7.343 -16.099 1.00 57.84 86 SER A N 1
ATOM 684 C CA . SER A 1 86 ? -4.659 6.922 -16.071 1.00 57.84 86 SER A CA 1
ATOM 685 C C . SER A 1 86 ? -4.166 7.259 -14.676 1.00 57.84 86 SER A C 1
ATOM 687 O O . SER A 1 86 ? -3.859 8.419 -14.388 1.00 57.84 86 SER A O 1
ATOM 689 N N . ASN A 1 87 ? -4.200 6.272 -13.784 1.00 79.25 87 ASN A N 1
ATOM 690 C CA . ASN A 1 87 ? -3.707 6.434 -12.431 1.00 79.25 87 ASN A CA 1
ATOM 691 C C . ASN A 1 87 ? -2.218 6.745 -12.536 1.00 79.25 87 ASN A C 1
ATOM 693 O O . ASN A 1 87 ? -1.449 5.967 -13.090 1.00 79.25 87 ASN A O 1
ATOM 697 N N . MET A 1 88 ? -1.798 7.908 -12.047 1.00 88.00 88 MET A N 1
ATOM 698 C CA . MET A 1 88 ? -0.369 8.169 -11.952 1.00 88.00 88 MET A CA 1
ATOM 699 C C . MET A 1 88 ? 0.266 7.175 -10.972 1.00 88.00 88 MET A C 1
ATOM 701 O O . MET A 1 88 ? -0.369 6.834 -9.962 1.00 88.00 88 MET A O 1
ATOM 705 N N . PRO A 1 89 ? 1.511 6.730 -11.231 1.00 93.12 89 PRO A N 1
ATOM 706 C CA . PRO A 1 89 ? 2.208 5.876 -10.293 1.00 93.12 89 PRO A CA 1
ATOM 707 C C . PRO A 1 89 ? 2.309 6.554 -8.929 1.00 93.12 89 PRO A C 1
ATOM 709 O O . PRO A 1 89 ? 2.734 7.705 -8.814 1.00 93.12 89 PRO A O 1
ATOM 712 N N . HIS A 1 90 ? 1.910 5.837 -7.891 1.00 93.50 90 HIS A N 1
ATOM 713 C CA . HIS A 1 90 ? 1.868 6.348 -6.526 1.00 93.50 90 HIS A CA 1
ATOM 714 C C . HIS A 1 90 ? 2.171 5.222 -5.541 1.00 93.50 90 HIS A C 1
ATOM 716 O O . HIS A 1 90 ? 2.203 4.043 -5.908 1.00 93.50 90 HIS A O 1
ATOM 722 N N . THR A 1 91 ? 2.422 5.569 -4.279 1.00 94.50 91 THR A N 1
ATOM 723 C CA . THR A 1 91 ? 2.744 4.578 -3.253 1.00 94.50 91 THR A CA 1
ATOM 724 C C . THR A 1 91 ? 1.635 4.408 -2.229 1.00 94.50 91 THR A C 1
ATOM 726 O O . THR A 1 91 ? 0.922 5.340 -1.869 1.00 94.50 91 THR A O 1
ATOM 729 N N . ILE A 1 92 ? 1.498 3.173 -1.753 1.00 95.31 92 ILE A N 1
ATOM 730 C CA . ILE A 1 92 ? 0.573 2.785 -0.692 1.00 95.31 92 ILE A CA 1
ATOM 731 C C . ILE A 1 92 ? 1.335 2.041 0.401 1.00 95.31 92 ILE A C 1
ATOM 733 O O . ILE A 1 92 ? 2.309 1.323 0.146 1.00 95.31 92 ILE A O 1
ATOM 737 N N . LEU A 1 93 ? 0.869 2.162 1.641 1.00 94.44 93 LEU A N 1
ATOM 738 C CA . LEU A 1 93 ? 1.427 1.409 2.757 1.00 94.44 93 LEU A CA 1
ATOM 739 C C . LEU A 1 93 ? 0.720 0.065 2.902 1.00 94.44 93 LEU A C 1
ATOM 741 O O . LEU A 1 93 ? -0.502 -0.044 2.924 1.00 94.44 93 LEU A O 1
ATOM 745 N N . SER A 1 94 ? 1.500 -0.998 3.055 1.00 91.69 94 SER A N 1
ATOM 746 C CA . SER A 1 94 ? 0.954 -2.295 3.448 1.00 91.69 94 SER A CA 1
ATOM 747 C C . SER A 1 94 ? 0.465 -2.292 4.898 1.00 91.69 94 SER A C 1
ATOM 749 O O . SER A 1 94 ? 0.890 -1.481 5.720 1.00 91.69 94 SER A O 1
ATOM 751 N N . SER A 1 95 ? -0.336 -3.296 5.268 1.00 85.44 95 SER A N 1
ATOM 752 C CA . SER A 1 95 ? -0.754 -3.518 6.663 1.00 85.44 95 SER A CA 1
ATOM 753 C C . SER A 1 95 ? 0.428 -3.617 7.640 1.00 85.44 95 SER A C 1
ATOM 755 O O . SER A 1 95 ? 0.315 -3.208 8.795 1.00 85.44 95 SER A O 1
ATOM 757 N N . ARG A 1 96 ? 1.594 -4.076 7.163 1.00 86.44 96 ARG A N 1
ATOM 758 C CA . ARG A 1 96 ? 2.859 -4.154 7.917 1.00 86.44 96 ARG A CA 1
ATOM 759 C C . ARG A 1 96 ? 3.718 -2.882 7.839 1.00 86.44 96 ARG A C 1
ATOM 761 O O . ARG A 1 96 ? 4.857 -2.905 8.282 1.00 86.44 96 ARG A O 1
ATOM 768 N N . GLY A 1 97 ? 3.215 -1.801 7.245 1.00 88.00 97 GLY A N 1
ATOM 769 C CA . GLY A 1 97 ? 3.920 -0.518 7.118 1.00 88.00 97 GLY A CA 1
ATOM 770 C C . GLY A 1 97 ? 5.016 -0.477 6.049 1.00 88.00 97 GLY A C 1
ATOM 771 O O . GLY A 1 97 ? 5.733 0.508 5.956 1.00 88.00 97 GLY A O 1
ATOM 772 N N . ARG A 1 98 ? 5.167 -1.524 5.230 1.00 93.81 98 ARG A N 1
ATOM 773 C CA . ARG A 1 98 ? 6.090 -1.503 4.082 1.00 93.81 98 ARG A CA 1
ATOM 774 C C . ARG A 1 98 ? 5.458 -0.785 2.901 1.00 93.81 98 ARG A C 1
ATOM 776 O O . ARG A 1 98 ? 4.297 -1.069 2.599 1.00 93.81 98 ARG A O 1
ATOM 783 N N . GLU A 1 99 ? 6.241 0.048 2.234 1.00 94.75 99 GLU A N 1
ATOM 784 C CA . GLU A 1 99 ? 5.845 0.775 1.032 1.00 94.75 99 GLU A CA 1
ATOM 785 C C . GLU A 1 99 ? 5.670 -0.162 -0.169 1.00 94.75 99 GLU A C 1
ATOM 787 O O . GLU A 1 99 ? 6.417 -1.133 -0.364 1.00 94.75 99 GLU A O 1
ATOM 792 N N . LYS A 1 100 ? 4.652 0.137 -0.969 1.00 96.50 100 LYS A N 1
ATOM 793 C CA . LYS A 1 100 ? 4.353 -0.517 -2.235 1.00 96.50 100 LYS A CA 1
ATOM 794 C C . LYS A 1 100 ? 4.106 0.546 -3.290 1.00 96.50 100 LYS A C 1
ATOM 796 O O . LYS A 1 100 ? 3.514 1.567 -2.975 1.00 96.50 100 LYS A O 1
ATOM 801 N N . LEU A 1 101 ? 4.523 0.272 -4.516 1.00 96.50 101 LEU A N 1
ATOM 802 C CA . LEU A 1 101 ? 4.252 1.108 -5.679 1.00 96.50 101 LEU A CA 1
ATOM 803 C C . LEU A 1 101 ? 3.074 0.518 -6.450 1.00 96.50 101 LEU A C 1
ATOM 805 O O . LEU A 1 101 ? 3.034 -0.694 -6.666 1.00 96.50 101 LEU A O 1
ATOM 809 N N . VAL A 1 102 ? 2.152 1.373 -6.861 1.00 96.31 102 VAL A N 1
ATOM 810 C CA . VAL A 1 102 ? 1.090 1.080 -7.819 1.00 96.31 102 VAL A CA 1
ATOM 811 C C . VAL A 1 102 ? 1.459 1.785 -9.119 1.00 96.31 102 VAL A C 1
ATOM 813 O O . VAL A 1 102 ? 1.826 2.958 -9.075 1.00 96.31 102 VAL A O 1
ATOM 816 N N . ASP A 1 103 ? 1.429 1.079 -10.247 1.00 94.88 103 ASP A N 1
ATOM 817 C CA . ASP A 1 103 ? 1.645 1.686 -11.566 1.00 94.88 103 ASP A CA 1
ATOM 818 C C . ASP A 1 103 ? 0.332 2.138 -12.230 1.00 94.88 103 ASP A C 1
ATOM 820 O O . ASP A 1 103 ? -0.762 2.016 -11.674 1.00 94.88 103 ASP A O 1
ATOM 824 N N . ASP A 1 104 ? 0.454 2.661 -13.444 1.00 92.62 104 ASP A N 1
ATOM 825 C CA . ASP A 1 104 ? -0.648 3.112 -14.291 1.00 92.62 104 ASP A CA 1
ATOM 826 C C . ASP A 1 104 ? -1.594 1.992 -14.733 1.00 92.62 104 ASP A C 1
ATOM 828 O O . ASP A 1 104 ? -2.780 2.225 -14.974 1.00 92.62 104 ASP A O 1
ATOM 832 N N . LEU A 1 105 ? -1.095 0.759 -14.767 1.00 93.69 105 LEU A N 1
ATOM 833 C CA . LEU A 1 105 ? -1.854 -0.438 -15.105 1.00 93.69 105 LEU A CA 1
ATOM 834 C C . LEU A 1 105 ? -2.425 -1.152 -13.871 1.00 93.69 105 LEU A C 1
ATOM 836 O O . LEU A 1 105 ? -3.004 -2.228 -14.010 1.00 93.69 105 LEU A O 1
ATOM 840 N N . ASN A 1 106 ? -2.344 -0.545 -12.680 1.00 95.31 106 ASN A N 1
ATOM 841 C CA . ASN A 1 106 ? -2.810 -1.083 -11.398 1.00 95.31 106 ASN A CA 1
ATOM 842 C C . ASN A 1 106 ? -2.032 -2.317 -10.897 1.00 95.31 106 ASN A C 1
ATOM 844 O O . ASN A 1 106 ? -2.529 -3.073 -10.054 1.00 95.31 106 ASN A O 1
ATOM 848 N N . PHE A 1 107 ? -0.818 -2.567 -11.381 1.00 96.31 107 PHE A N 1
ATOM 849 C CA . PHE A 1 107 ? 0.069 -3.571 -10.805 1.00 96.31 107 PHE A CA 1
ATOM 850 C C . PHE A 1 107 ? 0.715 -3.053 -9.527 1.00 96.31 107 PHE A C 1
ATOM 852 O O . PHE A 1 107 ? 1.137 -1.906 -9.418 1.00 96.31 107 PHE A O 1
ATOM 859 N N . ILE A 1 108 ? 0.819 -3.947 -8.543 1.00 96.62 108 ILE A N 1
ATOM 860 C CA . ILE A 1 108 ? 1.381 -3.626 -7.235 1.00 96.62 108 ILE A CA 1
ATOM 861 C C . ILE A 1 108 ? 2.771 -4.242 -7.111 1.00 96.62 108 ILE A C 1
ATOM 863 O O . ILE A 1 108 ? 2.965 -5.457 -7.252 1.00 96.62 108 ILE A O 1
ATOM 867 N N . TYR A 1 109 ? 3.736 -3.400 -6.766 1.00 97.44 109 TYR A N 1
ATOM 868 C CA . TYR A 1 109 ? 5.123 -3.772 -6.560 1.00 97.44 109 TYR A CA 1
ATOM 869 C C . TYR A 1 109 ? 5.540 -3.548 -5.106 1.00 97.44 109 TYR A C 1
ATOM 871 O O . TYR A 1 109 ? 5.216 -2.541 -4.485 1.00 97.44 109 TYR A O 1
ATOM 879 N N . ALA A 1 110 ? 6.306 -4.483 -4.555 1.00 97.25 110 ALA A N 1
ATOM 880 C CA . ALA A 1 110 ? 6.962 -4.347 -3.265 1.00 97.25 110 ALA A CA 1
ATOM 881 C C . ALA A 1 110 ? 8.339 -3.690 -3.424 1.00 97.25 110 ALA A C 1
ATOM 883 O O . ALA A 1 110 ? 9.115 -4.052 -4.319 1.00 97.25 110 ALA A O 1
ATOM 884 N N . ALA A 1 111 ? 8.661 -2.763 -2.519 1.00 96.81 111 ALA A N 1
ATOM 885 C CA . ALA A 1 111 ? 9.983 -2.155 -2.452 1.00 96.81 111 ALA A CA 1
ATOM 886 C C . ALA A 1 111 ? 11.066 -3.221 -2.211 1.00 96.81 111 ALA A C 1
ATOM 888 O O . ALA A 1 111 ? 10.920 -4.105 -1.362 1.00 96.81 111 ALA A O 1
ATOM 889 N N . GLN A 1 112 ? 12.163 -3.134 -2.965 1.00 96.06 112 GLN A N 1
ATOM 890 C CA . GLN A 1 112 ? 13.379 -3.908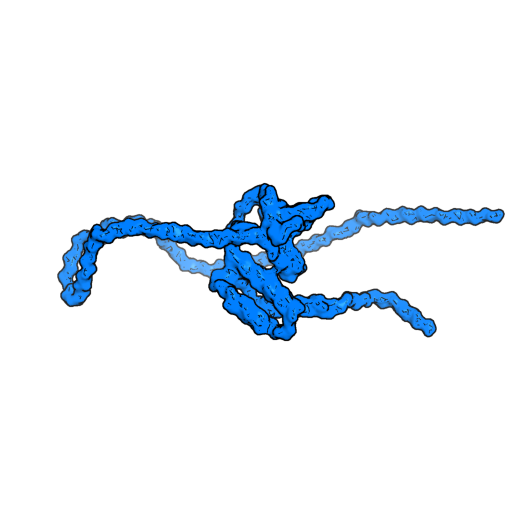 -2.728 1.00 96.06 112 GLN A CA 1
ATOM 891 C C . GLN A 1 112 ? 14.475 -3.008 -2.146 1.00 96.06 112 GLN A C 1
ATOM 893 O O . GLN A 1 112 ? 14.353 -2.510 -1.032 1.00 96.06 112 GLN A O 1
ATOM 898 N N . LYS A 1 113 ? 15.559 -2.805 -2.895 1.00 95.12 113 LYS A N 1
ATOM 899 C CA . LYS A 1 113 ? 16.713 -2.005 -2.491 1.00 95.12 113 LYS A CA 1
ATOM 900 C C . LYS A 1 113 ? 16.696 -0.643 -3.178 1.00 95.12 113 LYS A C 1
ATOM 902 O O . LYS A 1 113 ? 16.058 -0.485 -4.217 1.00 95.12 113 LYS A O 1
ATOM 907 N N . LYS A 1 114 ? 17.446 0.304 -2.623 1.00 96.25 114 LYS A N 1
ATOM 908 C CA . LYS A 1 114 ? 17.824 1.551 -3.298 1.00 96.25 114 LYS A CA 1
ATOM 909 C C . LYS A 1 114 ? 19.138 1.353 -4.050 1.00 96.25 114 LYS A C 1
ATOM 911 O O . LYS A 1 114 ? 19.896 0.429 -3.744 1.00 96.25 114 LYS A O 1
ATOM 916 N N . ASN A 1 115 ? 19.388 2.181 -5.060 1.00 96.06 115 ASN A N 1
ATOM 917 C CA . ASN A 1 115 ? 20.717 2.281 -5.663 1.00 96.06 115 ASN A CA 1
ATOM 918 C C . ASN A 1 115 ? 21.732 2.821 -4.636 1.00 96.06 115 ASN A C 1
ATOM 920 O O . ASN A 1 115 ? 21.328 3.467 -3.670 1.00 96.06 115 ASN A O 1
ATOM 924 N N . ALA A 1 116 ? 23.026 2.576 -4.859 1.00 95.62 116 ALA A N 1
ATOM 925 C CA . ALA A 1 116 ? 24.108 3.082 -4.010 1.00 95.62 116 ALA A CA 1
ATOM 926 C C . ALA A 1 116 ? 24.036 4.609 -3.845 1.00 95.62 116 ALA A C 1
ATOM 928 O O . ALA A 1 116 ? 24.172 5.114 -2.737 1.00 95.62 116 ALA A O 1
ATOM 929 N N . ASP A 1 117 ? 23.697 5.318 -4.923 1.00 93.31 117 ASP A N 1
ATOM 930 C CA . ASP A 1 117 ? 23.570 6.780 -4.929 1.00 93.31 117 ASP A CA 1
ATOM 931 C C . ASP A 1 117 ? 22.253 7.282 -4.310 1.00 93.31 117 ASP A C 1
ATOM 933 O O . ASP A 1 117 ? 21.997 8.480 -4.280 1.00 93.31 117 ASP A O 1
ATOM 937 N N . GLY A 1 118 ? 21.345 6.385 -3.907 1.00 91.75 118 GLY A N 1
ATOM 938 C CA . GLY A 1 118 ? 20.027 6.749 -3.376 1.00 91.75 118 GLY A CA 1
ATOM 939 C C . GLY A 1 118 ? 19.060 7.372 -4.393 1.00 91.75 118 GLY A C 1
ATOM 940 O O . GLY A 1 118 ? 17.929 7.675 -4.041 1.00 91.75 118 GLY A O 1
ATOM 941 N N . THR A 1 119 ? 19.457 7.521 -5.659 1.00 93.25 119 THR A N 1
ATOM 942 C CA . THR A 1 119 ? 18.664 8.195 -6.705 1.00 93.25 119 THR A CA 1
ATOM 943 C C . THR A 1 119 ? 17.552 7.339 -7.304 1.00 93.25 119 THR A C 1
ATOM 945 O O . THR A 1 119 ? 16.627 7.871 -7.919 1.00 93.25 119 THR A O 1
ATOM 948 N N . LYS A 1 120 ? 17.634 6.009 -7.161 1.00 95.06 120 LYS A N 1
ATOM 949 C CA . LYS A 1 120 ? 16.677 5.056 -7.740 1.00 95.06 120 LYS A CA 1
ATOM 950 C C . LYS A 1 120 ? 16.188 4.042 -6.713 1.00 95.06 120 LYS A C 1
ATOM 952 O O . LYS A 1 120 ? 16.990 3.515 -5.937 1.00 95.06 120 LYS A O 1
ATOM 957 N N . GLN A 1 121 ? 14.898 3.720 -6.766 1.00 96.81 121 GLN A N 1
ATOM 958 C CA . GLN A 1 121 ? 14.273 2.640 -6.003 1.00 96.81 121 GLN A CA 1
ATOM 959 C C . GLN A 1 121 ? 13.965 1.477 -6.944 1.00 96.81 121 GLN A C 1
ATOM 961 O O . GLN A 1 121 ? 13.377 1.655 -8.011 1.00 96.81 121 GLN A O 1
ATOM 966 N N . TYR A 1 122 ? 14.369 0.274 -6.539 1.00 97.25 122 TYR A N 1
ATOM 967 C CA . TYR A 1 122 ? 14.038 -0.954 -7.248 1.00 97.25 122 TYR A CA 1
ATOM 968 C C . TYR A 1 122 ? 12.792 -1.578 -6.628 1.00 97.25 122 TYR A C 1
ATOM 970 O O . TYR A 1 122 ? 12.706 -1.732 -5.403 1.00 97.25 122 TYR A O 1
ATOM 978 N N . TRP A 1 123 ? 11.862 -1.989 -7.483 1.00 97.81 123 TRP A N 1
ATOM 979 C CA . TRP A 1 123 ? 10.601 -2.602 -7.096 1.00 97.81 123 TRP A CA 1
ATOM 980 C C . TRP A 1 123 ? 10.430 -3.950 -7.790 1.00 97.81 123 TRP A C 1
ATOM 982 O O . TRP A 1 123 ? 10.883 -4.156 -8.919 1.00 97.81 123 TRP A O 1
ATOM 992 N N . ARG A 1 124 ? 9.766 -4.886 -7.114 1.00 97.69 124 ARG A N 1
ATOM 993 C CA . ARG A 1 124 ? 9.429 -6.207 -7.657 1.00 97.69 124 ARG A CA 1
ATOM 994 C C . ARG A 1 124 ? 7.934 -6.436 -7.530 1.00 97.69 124 ARG A C 1
ATOM 996 O O . ARG A 1 124 ? 7.378 -6.107 -6.491 1.00 97.69 124 ARG A O 1
ATOM 1003 N N . CYS A 1 125 ? 7.313 -7.042 -8.541 1.00 97.44 125 CYS A N 1
ATOM 1004 C CA . CYS A 1 125 ? 5.911 -7.447 -8.474 1.00 97.44 125 CYS A CA 1
ATOM 1005 C C . CYS A 1 125 ? 5.625 -8.209 -7.170 1.00 97.44 125 CYS A C 1
ATOM 1007 O O . CYS A 1 125 ? 6.414 -9.062 -6.749 1.00 97.44 125 CYS A O 1
ATOM 1009 N N . GLU A 1 126 ? 4.514 -7.878 -6.515 1.00 96.06 126 GLU A N 1
ATOM 1010 C CA . GLU A 1 126 ? 4.123 -8.522 -5.263 1.00 96.06 126 GLU A CA 1
ATOM 1011 C C . GLU A 1 126 ? 3.803 -10.012 -5.449 1.00 96.06 126 GLU A C 1
ATOM 1013 O O . GLU A 1 126 ? 4.091 -10.826 -4.567 1.00 96.06 126 GLU A O 1
ATOM 1018 N N . VAL A 1 127 ? 3.243 -10.384 -6.603 1.00 95.00 127 VAL A N 1
ATOM 1019 C CA . VAL A 1 127 ? 2.938 -11.777 -6.926 1.00 95.00 127 VAL A CA 1
ATOM 1020 C C . VAL A 1 127 ? 4.250 -12.516 -7.191 1.00 95.00 127 VAL A C 1
ATOM 1022 O O . VAL A 1 127 ? 4.899 -12.347 -8.222 1.00 95.00 127 VAL A O 1
ATOM 1025 N N . THR A 1 128 ? 4.652 -13.358 -6.238 1.00 88.31 128 THR A N 1
ATOM 1026 C CA . THR A 1 128 ? 5.982 -13.990 -6.198 1.00 88.31 128 THR A CA 1
ATOM 1027 C C . THR A 1 128 ? 6.271 -14.925 -7.367 1.00 88.31 128 THR A C 1
ATOM 1029 O O . THR A 1 128 ? 7.447 -15.113 -7.690 1.00 88.31 128 THR A O 1
ATOM 1032 N N . ALA A 1 129 ? 5.229 -15.470 -8.002 1.00 91.94 129 ALA A N 1
ATOM 1033 C CA . ALA A 1 129 ? 5.335 -16.279 -9.214 1.00 91.94 129 ALA A CA 1
ATOM 1034 C C . ALA A 1 129 ? 5.975 -15.500 -10.377 1.00 91.94 129 ALA A C 1
ATOM 1036 O O . ALA A 1 129 ? 6.628 -16.094 -11.234 1.00 91.94 129 ALA A O 1
ATOM 1037 N N . TRP A 1 130 ? 5.863 -14.168 -10.371 1.00 91.19 130 TRP A N 1
ATOM 1038 C CA . TRP A 1 130 ? 6.310 -13.322 -11.467 1.00 91.19 130 TRP A CA 1
ATOM 1039 C C . TRP A 1 130 ? 7.609 -12.576 -11.150 1.00 91.19 130 TRP A C 1
ATOM 1041 O O . TRP A 1 130 ? 7.977 -12.281 -10.002 1.00 91.19 130 TRP A O 1
ATOM 1051 N N . LYS A 1 131 ? 8.362 -12.313 -12.221 1.00 94.50 131 LYS A N 1
ATOM 1052 C CA . LYS A 1 131 ? 9.685 -11.672 -12.186 1.00 94.50 131 LYS A CA 1
ATOM 1053 C C . LYS A 1 131 ? 9.659 -10.245 -12.738 1.00 94.50 131 LYS A C 1
ATOM 1055 O O . LYS A 1 131 ? 10.733 -9.700 -12.991 1.00 94.50 131 LYS A O 1
ATOM 1060 N N . ALA A 1 132 ? 8.475 -9.657 -12.908 1.00 97.25 132 ALA A N 1
ATOM 1061 C CA . ALA A 1 132 ? 8.324 -8.267 -13.315 1.00 97.25 132 ALA A CA 1
ATOM 1062 C C . ALA A 1 132 ? 8.924 -7.317 -12.266 1.00 97.25 132 ALA A C 1
ATOM 1064 O O . ALA A 1 132 ? 8.790 -7.529 -11.050 1.00 97.25 132 ALA A O 1
ATOM 1065 N N . ARG A 1 133 ? 9.648 -6.305 -12.743 1.00 97.62 133 ARG A N 1
ATOM 1066 C CA . ARG A 1 133 ? 10.330 -5.300 -11.920 1.00 97.62 133 ARG A CA 1
ATOM 1067 C C . ARG A 1 133 ? 10.204 -3.931 -12.557 1.00 97.62 133 ARG A C 1
ATOM 1069 O O . ARG A 1 133 ? 10.227 -3.815 -13.777 1.00 97.62 133 ARG A O 1
ATOM 1076 N N . VAL A 1 134 ? 10.178 -2.906 -11.717 1.00 97.25 134 VAL A N 1
ATOM 1077 C CA . VAL A 1 134 ? 10.214 -1.510 -12.157 1.00 97.25 134 VAL A CA 1
ATOM 1078 C C . VAL A 1 134 ? 11.226 -0.726 -11.337 1.00 97.25 134 VAL A C 1
ATOM 1080 O O . VAL A 1 134 ? 11.526 -1.071 -10.190 1.00 97.25 134 VAL A O 1
ATOM 1083 N N . HIS A 1 135 ? 11.822 0.289 -11.952 1.00 96.50 135 HIS A N 1
ATOM 1084 C CA . HIS A 1 135 ? 12.780 1.190 -11.323 1.00 96.50 135 HIS A CA 1
ATOM 1085 C C . HIS A 1 135 ? 12.201 2.604 -11.349 1.00 96.50 135 HIS A C 1
ATOM 1087 O O . HIS A 1 135 ? 11.884 3.102 -12.430 1.00 96.50 135 HIS A O 1
ATOM 1093 N N . THR A 1 136 ? 12.124 3.263 -10.197 1.00 96.19 136 THR A N 1
ATOM 1094 C CA . THR A 1 136 ? 11.679 4.663 -10.104 1.00 96.19 136 THR A CA 1
ATOM 1095 C C . THR A 1 136 ? 12.813 5.572 -9.650 1.00 96.19 136 THR A C 1
ATOM 1097 O O . THR A 1 136 ? 13.772 5.103 -9.028 1.00 96.19 136 THR A O 1
ATOM 1100 N N . THR A 1 137 ? 12.727 6.863 -9.961 1.00 93.69 137 THR A N 1
ATOM 1101 C CA . THR A 1 137 ? 13.544 7.903 -9.312 1.00 93.69 137 THR A CA 1
ATOM 1102 C C . THR A 1 137 ? 13.030 8.188 -7.898 1.00 93.69 137 THR A C 1
ATOM 1104 O O . THR A 1 137 ? 11.853 7.986 -7.616 1.00 93.69 137 THR A O 1
ATOM 1107 N N . ILE A 1 138 ? 13.927 8.595 -6.991 1.00 85.50 138 ILE A N 1
ATOM 1108 C CA . ILE A 1 138 ? 13.609 8.969 -5.591 1.00 85.50 138 ILE A CA 1
ATOM 1109 C C . ILE A 1 138 ? 13.643 10.507 -5.397 1.00 85.50 138 ILE A C 1
ATOM 1111 O O . ILE A 1 138 ? 13.522 11.000 -4.286 1.00 85.50 138 ILE A O 1
ATOM 1115 N N . GLY A 1 139 ? 13.829 11.289 -6.463 1.00 74.56 139 GLY A N 1
ATOM 1116 C CA . GLY A 1 139 ? 14.098 12.732 -6.359 1.00 74.56 139 GLY A CA 1
ATOM 1117 C C . GLY A 1 139 ? 12.884 13.654 -6.440 1.00 74.56 139 GLY A C 1
ATOM 1118 O O . GLY A 1 139 ? 12.974 14.786 -5.977 1.00 74.56 139 GLY A O 1
ATOM 1119 N N . ASP A 1 140 ? 11.773 13.186 -7.002 1.00 67.12 140 ASP A N 1
ATOM 1120 C CA . ASP A 1 140 ? 10.651 14.048 -7.365 1.00 67.12 140 ASP A CA 1
ATOM 1121 C C . ASP A 1 140 ? 9.445 13.766 -6.461 1.00 67.12 140 ASP A C 1
ATOM 1123 O O . ASP A 1 140 ? 9.254 12.641 -5.996 1.00 67.12 140 ASP A O 1
ATOM 1127 N N . GLU A 1 141 ? 8.581 14.766 -6.264 1.00 73.94 141 GLU A N 1
ATOM 1128 C CA . GLU A 1 141 ? 7.259 14.587 -5.630 1.00 73.94 141 GLU A CA 1
ATOM 1129 C C . GLU A 1 141 ? 6.384 13.567 -6.389 1.00 73.94 141 GLU A C 1
ATOM 1131 O O . GLU A 1 141 ? 5.367 13.101 -5.879 1.00 73.94 141 GLU A O 1
ATOM 1136 N N . THR A 1 142 ? 6.795 13.197 -7.607 1.00 81.00 142 THR A N 1
ATOM 1137 C CA . THR A 1 142 ? 6.129 12.233 -8.479 1.00 81.00 142 THR A CA 1
ATOM 1138 C C . THR A 1 142 ? 6.993 10.993 -8.705 1.00 81.00 142 THR A C 1
ATOM 1140 O O . THR A 1 142 ? 8.193 11.064 -8.976 1.00 81.00 142 THR A O 1
ATOM 1143 N N . PHE A 1 143 ? 6.375 9.814 -8.645 1.00 86.75 143 PHE A N 1
ATOM 1144 C CA . PHE A 1 143 ? 7.062 8.567 -8.964 1.00 86.75 143 PHE A CA 1
ATOM 1145 C C . PHE A 1 143 ? 7.132 8.385 -10.480 1.00 86.75 143 PHE A C 1
ATOM 1147 O O . PHE A 1 143 ? 6.172 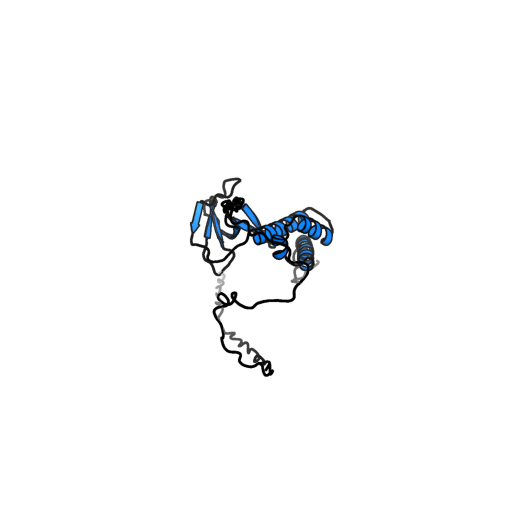7.957 -11.116 1.00 86.75 143 PHE A O 1
ATOM 1154 N N . THR A 1 144 ? 8.295 8.662 -11.070 1.00 91.62 144 THR A N 1
ATOM 1155 C CA . THR A 1 144 ? 8.521 8.399 -12.497 1.00 91.62 144 THR A CA 1
ATOM 1156 C C . THR A 1 144 ? 9.128 7.012 -12.691 1.00 91.62 144 THR A C 1
ATOM 1158 O O . THR A 1 144 ? 10.216 6.717 -12.184 1.00 91.62 144 THR A O 1
ATOM 1161 N N . ILE A 1 145 ? 8.443 6.145 -13.443 1.00 94.19 145 ILE A N 1
ATOM 1162 C CA . ILE A 1 145 ? 8.966 4.829 -13.832 1.00 94.19 145 ILE A CA 1
ATOM 1163 C C . ILE A 1 145 ? 10.000 5.030 -14.945 1.00 94.19 145 ILE A C 1
ATOM 1165 O O . ILE A 1 145 ? 9.666 5.342 -16.081 1.00 94.19 145 ILE A O 1
ATOM 1169 N N . VAL A 1 146 ? 11.279 4.834 -14.621 1.00 94.56 146 VAL A N 1
ATOM 1170 C CA . VAL A 1 146 ? 12.394 5.019 -15.572 1.00 94.56 146 VAL A CA 1
ATOM 1171 C C . VAL A 1 146 ? 12.681 3.749 -16.366 1.00 94.56 146 VAL A C 1
ATOM 1173 O O . VAL A 1 146 ? 13.251 3.799 -17.454 1.00 94.56 146 VAL A O 1
ATOM 1176 N N . LYS A 1 147 ? 12.357 2.584 -15.800 1.00 95.81 147 LYS A N 1
ATOM 1177 C CA . LYS A 1 147 ? 12.590 1.297 -16.456 1.00 95.81 147 LYS A CA 1
ATOM 1178 C C . LYS A 1 147 ? 11.616 0.244 -15.955 1.00 95.81 147 LYS A C 1
ATOM 1180 O O . LYS A 1 147 ? 11.524 0.037 -14.747 1.00 95.81 147 LYS A O 1
ATOM 1185 N N . SER A 1 148 ? 10.995 -0.474 -16.881 1.00 96.56 148 SER A N 1
ATOM 1186 C CA . SER A 1 148 ? 10.297 -1.737 -16.646 1.00 96.56 148 SER A CA 1
ATOM 1187 C C . SER A 1 148 ? 11.166 -2.915 -17.108 1.00 96.56 148 SER A C 1
ATOM 1189 O O . SER A 1 148 ? 11.990 -2.798 -18.018 1.00 96.56 148 SER A O 1
ATOM 1191 N N . VAL A 1 149 ? 11.057 -4.051 -16.421 1.00 96.81 149 VAL A N 1
ATOM 1192 C CA . VAL A 1 149 ? 11.794 -5.284 -16.722 1.00 96.81 149 VAL A CA 1
ATOM 1193 C C . VAL A 1 149 ? 10.843 -6.466 -16.601 1.00 96.81 149 VAL A C 1
ATOM 1195 O O . VAL A 1 149 ? 10.354 -6.744 -15.505 1.00 96.81 149 VAL A O 1
ATOM 1198 N N . ASN A 1 150 ? 10.695 -7.211 -17.699 1.00 96.38 150 ASN A N 1
ATOM 1199 C CA . ASN A 1 150 ? 9.730 -8.300 -17.896 1.00 96.38 150 ASN A CA 1
ATOM 1200 C C . ASN A 1 150 ? 8.265 -7.841 -17.878 1.00 96.38 150 ASN A C 1
ATOM 1202 O O . ASN A 1 150 ? 7.917 -6.821 -17.289 1.00 96.38 150 ASN A O 1
ATOM 1206 N N . GLU A 1 151 ? 7.411 -8.650 -18.495 1.00 93.81 151 GLU A N 1
ATOM 1207 C CA . GLU A 1 151 ? 5.968 -8.429 -18.554 1.00 93.81 151 GLU A CA 1
ATOM 1208 C C . GLU A 1 151 ? 5.237 -9.151 -17.416 1.00 93.81 151 GLU A C 1
ATOM 1210 O O . GLU A 1 151 ? 5.726 -10.133 -16.839 1.00 93.81 151 GLU A O 1
ATOM 1215 N N . HIS A 1 152 ? 4.049 -8.647 -17.090 1.00 93.69 152 HIS A N 1
ATOM 1216 C CA . HIS A 1 152 ? 3.117 -9.321 -16.196 1.00 93.69 152 HIS A CA 1
ATOM 1217 C C . HIS A 1 152 ? 2.298 -10.349 -16.971 1.00 93.69 152 HIS A C 1
ATOM 1219 O O . HIS A 1 152 ? 1.848 -10.092 -18.079 1.00 93.69 152 HIS A O 1
ATOM 1225 N N . ASN A 1 153 ? 2.055 -11.498 -16.348 1.00 93.06 153 ASN A N 1
ATOM 1226 C CA . ASN A 1 153 ? 1.136 -12.515 -16.861 1.00 93.06 153 ASN A CA 1
ATOM 1227 C C . ASN A 1 153 ? 0.120 -12.906 -15.777 1.00 93.06 153 ASN A C 1
ATOM 1229 O O . ASN A 1 153 ? -0.169 -14.068 -15.506 1.00 93.06 153 ASN A O 1
ATOM 1233 N N . HIS A 1 154 ? -0.368 -11.895 -15.070 1.00 93.56 154 HIS A N 1
ATOM 1234 C CA . HIS A 1 154 ? -1.517 -12.017 -14.194 1.00 93.56 154 HIS A CA 1
ATOM 1235 C C . HIS A 1 154 ? -2.398 -10.797 -14.392 1.00 93.56 154 HIS A C 1
ATOM 1237 O O . HIS A 1 154 ? -1.908 -9.718 -14.720 1.00 93.56 154 HIS A O 1
ATOM 1243 N N . SER A 1 155 ? -3.694 -10.964 -14.174 1.00 92.44 155 SER A N 1
ATOM 1244 C CA . SER A 1 155 ? -4.613 -9.840 -14.168 1.00 92.44 155 SER A CA 1
ATOM 1245 C C . SER A 1 155 ? -4.431 -9.014 -12.897 1.00 92.44 155 SER A C 1
ATOM 1247 O O . SER A 1 155 ? -4.027 -9.512 -11.839 1.00 92.44 155 SER A O 1
ATOM 1249 N N . THR A 1 156 ? -4.762 -7.738 -13.006 1.00 92.50 156 THR A N 1
ATOM 1250 C CA . THR A 1 156 ? -4.970 -6.846 -11.871 1.00 92.50 156 THR A CA 1
ATOM 1251 C C . THR A 1 156 ? -6.259 -6.064 -12.099 1.00 92.50 156 THR A C 1
ATOM 1253 O O . THR A 1 156 ? -6.743 -5.975 -13.227 1.00 92.50 156 THR A O 1
ATOM 1256 N N . THR A 1 157 ? -6.850 -5.548 -11.026 1.00 93.12 157 THR A N 1
ATOM 1257 C CA . THR A 1 157 ? -8.091 -4.774 -11.082 1.00 93.12 157 THR A CA 1
ATOM 1258 C C . THR A 1 157 ? -7.922 -3.494 -10.276 1.00 93.12 157 THR A C 1
ATOM 1260 O O . THR A 1 157 ? -7.432 -3.518 -9.145 1.00 93.12 157 THR A O 1
ATOM 1263 N N . ALA A 1 158 ? -8.371 -2.368 -10.835 1.00 94.19 158 ALA A N 1
ATOM 1264 C CA . ALA A 1 158 ? -8.365 -1.080 -10.134 1.00 94.19 158 ALA A CA 1
ATOM 1265 C C . ALA A 1 158 ? -9.141 -1.150 -8.805 1.00 94.19 158 ALA A C 1
ATOM 1267 O O . ALA A 1 158 ? -8.743 -0.556 -7.808 1.00 94.19 158 ALA A O 1
ATOM 1268 N N . ALA A 1 159 ? -10.206 -1.956 -8.764 1.00 95.56 159 ALA A N 1
ATOM 1269 C CA . ALA A 1 159 ? -10.990 -2.212 -7.561 1.00 95.56 159 ALA A CA 1
ATOM 1270 C C . ALA A 1 159 ? -10.159 -2.860 -6.430 1.00 95.56 159 ALA A C 1
ATOM 1272 O O . ALA A 1 159 ? -10.290 -2.490 -5.263 1.00 95.56 159 ALA A O 1
ATOM 1273 N N . ALA A 1 160 ? -9.246 -3.783 -6.757 1.00 94.50 160 ALA A N 1
ATOM 1274 C CA . ALA A 1 160 ? -8.357 -4.391 -5.767 1.00 94.50 160 ALA A CA 1
ATOM 1275 C C . ALA A 1 160 ? -7.294 -3.409 -5.246 1.00 94.50 160 ALA A C 1
ATOM 1277 O O . ALA A 1 160 ? -6.895 -3.496 -4.082 1.00 94.50 160 ALA A O 1
ATOM 1278 N N . VAL A 1 161 ? -6.841 -2.477 -6.090 1.00 95.50 161 VAL A N 1
ATOM 1279 C CA . VAL A 1 161 ? -5.936 -1.392 -5.685 1.00 95.50 161 VAL A CA 1
ATOM 1280 C C . VAL A 1 161 ? -6.644 -0.448 -4.713 1.00 95.50 161 VAL A C 1
ATOM 1282 O O . VAL A 1 161 ? -6.167 -0.285 -3.591 1.00 95.50 161 VAL A O 1
ATOM 1285 N N . LYS A 1 162 ? -7.829 0.056 -5.072 1.00 95.62 162 LYS A N 1
ATOM 1286 C CA . LYS A 1 162 ? -8.650 0.925 -4.211 1.00 95.62 162 LYS A CA 1
ATOM 1287 C C . LYS A 1 162 ? -8.967 0.299 -2.856 1.00 95.62 162 LYS A C 1
ATOM 1289 O O . LYS A 1 162 ? -8.852 0.946 -1.819 1.00 95.62 162 LYS A O 1
ATOM 1294 N N . ALA A 1 163 ? -9.309 -0.990 -2.828 1.00 96.25 163 ALA A N 1
ATOM 1295 C CA . ALA A 1 163 ? -9.531 -1.706 -1.572 1.00 96.25 163 ALA A CA 1
ATOM 1296 C C . ALA A 1 163 ? -8.283 -1.696 -0.666 1.00 96.25 163 ALA A C 1
ATOM 1298 O O . ALA A 1 163 ? -8.389 -1.621 0.559 1.00 96.25 163 ALA A O 1
ATOM 1299 N N . ARG A 1 164 ? -7.081 -1.758 -1.249 1.00 95.75 164 ARG A N 1
ATOM 1300 C CA . ARG A 1 164 ? -5.818 -1.702 -0.500 1.00 95.75 164 ARG A CA 1
ATOM 1301 C C . ARG A 1 164 ? -5.447 -0.291 -0.071 1.00 95.75 164 ARG A C 1
ATOM 1303 O O . ARG A 1 164 ? -4.945 -0.142 1.041 1.00 95.75 164 ARG A O 1
ATOM 1310 N N . GLU A 1 165 ? -5.709 0.709 -0.903 1.00 95.50 165 GLU A N 1
ATOM 1311 C CA . GLU A 1 165 ? -5.609 2.124 -0.533 1.00 95.50 165 GLU A CA 1
ATOM 1312 C C . GLU A 1 165 ? -6.500 2.424 0.672 1.00 95.50 165 GLU A C 1
ATOM 1314 O O . GLU A 1 165 ? -6.016 2.949 1.668 1.00 95.50 165 GLU A O 1
ATOM 1319 N N . ALA A 1 166 ? -7.753 1.969 0.654 1.00 96.44 166 ALA A N 1
ATOM 1320 C CA . ALA A 1 166 ? -8.678 2.122 1.771 1.00 96.44 166 ALA A CA 1
ATOM 1321 C C . ALA A 1 166 ? -8.180 1.443 3.057 1.00 96.44 166 ALA A C 1
ATOM 1323 O O . ALA A 1 166 ? -8.321 1.985 4.151 1.00 96.44 166 ALA A O 1
ATOM 1324 N N . MET A 1 167 ? -7.540 0.272 2.957 1.00 96.69 167 MET A N 1
ATOM 1325 C CA . MET A 1 167 ? -6.903 -0.368 4.115 1.00 96.69 167 MET A CA 1
ATOM 1326 C C . MET A 1 167 ? -5.696 0.424 4.641 1.00 96.69 167 MET A C 1
ATOM 1328 O O . MET A 1 167 ? -5.440 0.412 5.849 1.00 96.69 167 MET A O 1
ATOM 1332 N N . ALA A 1 168 ? -4.947 1.092 3.760 1.00 95.44 168 ALA A N 1
ATOM 1333 C CA . ALA A 1 168 ? -3.846 1.971 4.141 1.00 95.44 168 ALA A CA 1
ATOM 1334 C C . ALA A 1 168 ? -4.364 3.265 4.794 1.00 95.44 168 ALA A C 1
ATOM 1336 O O . ALA A 1 168 ? -3.855 3.653 5.846 1.00 95.44 168 ALA A O 1
ATOM 1337 N N . GLU A 1 169 ? -5.414 3.872 4.232 1.00 95.19 169 GLU A N 1
ATOM 1338 C CA . GLU A 1 169 ? -6.122 5.024 4.801 1.00 95.19 169 GLU A CA 1
ATOM 1339 C C . GLU A 1 169 ? -6.667 4.681 6.185 1.00 95.19 169 GLU A C 1
ATOM 1341 O O . GLU A 1 169 ? -6.400 5.402 7.141 1.00 95.19 169 GLU A O 1
ATOM 1346 N N . LEU A 1 170 ? -7.343 3.537 6.333 1.00 96.56 170 LEU A N 1
ATOM 1347 C CA . LEU A 1 170 ? -7.866 3.077 7.619 1.00 96.56 170 LEU A CA 1
ATOM 1348 C C . LEU A 1 170 ? -6.772 3.029 8.691 1.00 96.56 170 LEU A C 1
ATOM 1350 O O . LEU A 1 170 ? -7.000 3.450 9.823 1.00 96.56 170 LEU A O 1
ATOM 1354 N N . LYS A 1 171 ? -5.581 2.533 8.339 1.00 95.56 171 LYS A N 1
ATOM 1355 C CA . LYS A 1 171 ? -4.438 2.490 9.257 1.00 95.56 171 LYS A CA 1
ATOM 1356 C C . LYS A 1 171 ? -3.922 3.889 9.598 1.00 95.56 171 LYS A C 1
ATOM 1358 O O . LYS A 1 171 ? -3.567 4.139 10.746 1.00 95.56 171 LYS A O 1
ATOM 1363 N N . ALA A 1 172 ? -3.870 4.788 8.619 1.00 93.75 172 ALA A N 1
ATOM 1364 C CA . ALA A 1 172 ? -3.441 6.167 8.828 1.00 93.75 172 ALA A CA 1
ATOM 1365 C C . ALA A 1 172 ? -4.422 6.944 9.726 1.00 93.75 172 ALA A C 1
ATOM 1367 O O . ALA A 1 172 ? -3.988 7.642 10.639 1.00 93.75 172 ALA A O 1
ATOM 1368 N N . VAL A 1 173 ? -5.731 6.779 9.512 1.00 95.19 173 VAL A N 1
ATOM 1369 C CA . VAL A 1 173 ? -6.783 7.403 10.330 1.00 95.19 173 VAL A CA 1
ATOM 1370 C C . VAL A 1 173 ? -6.814 6.811 11.740 1.00 95.19 173 VAL A C 1
ATOM 1372 O O . VAL A 1 173 ? -6.976 7.545 12.711 1.00 95.19 173 VAL A O 1
ATOM 1375 N N . ASP A 1 174 ? -6.613 5.500 11.891 1.00 95.50 174 ASP A N 1
ATOM 1376 C CA . ASP A 1 174 ? -6.513 4.875 13.216 1.00 95.50 174 ASP A CA 1
ATOM 1377 C C . ASP A 1 174 ? -5.333 5.425 14.029 1.00 95.50 174 ASP A C 1
ATOM 1379 O O . ASP A 1 174 ? -5.453 5.635 15.231 1.00 95.50 174 ASP A O 1
ATOM 1383 N N . ALA A 1 175 ? -4.206 5.713 13.375 1.00 93.00 175 ALA A N 1
ATOM 1384 C CA . ALA A 1 175 ? -3.047 6.297 14.043 1.00 93.00 175 ALA A CA 1
ATOM 1385 C C . ALA A 1 175 ? -3.288 7.741 14.526 1.00 93.00 175 ALA A C 1
ATOM 1387 O O . ALA A 1 175 ? -2.625 8.181 15.464 1.00 93.00 175 ALA A O 1
ATOM 1388 N N . SER A 1 176 ? -4.209 8.482 13.899 1.00 93.56 176 SER A N 1
ATOM 1389 C CA . SER A 1 176 ? -4.484 9.889 14.219 1.00 93.56 176 SER A CA 1
ATOM 1390 C C . SER A 1 176 ? -5.727 10.111 15.086 1.00 93.56 176 SER A C 1
ATOM 1392 O O . SER A 1 176 ? -5.902 11.207 15.617 1.00 93.56 176 SER A O 1
ATOM 1394 N N . THR A 1 177 ? -6.586 9.102 15.261 1.00 94.75 177 THR A N 1
ATOM 1395 C CA . THR A 1 177 ? -7.890 9.249 15.926 1.00 94.75 177 THR A CA 1
ATOM 1396 C C . THR A 1 177 ? -8.118 8.213 17.029 1.00 94.75 177 THR A C 1
ATOM 1398 O O . THR A 1 177 ? -7.571 7.116 17.018 1.00 94.75 177 THR A O 1
ATOM 1401 N N . GLN A 1 178 ? -8.978 8.542 18.001 1.00 93.94 178 GLN A N 1
ATOM 1402 C CA . GLN A 1 178 ? -9.407 7.617 19.065 1.00 93.94 178 GLN A CA 1
ATOM 1403 C C . GLN A 1 178 ? -10.804 7.022 18.825 1.00 93.94 178 GLN A C 1
ATOM 1405 O O . GLN A 1 178 ? -11.419 6.469 19.738 1.00 93.94 178 GLN A O 1
ATOM 1410 N N . GLU A 1 179 ? -11.327 7.122 17.601 1.00 95.75 179 GLU A N 1
ATOM 1411 C CA . GLU A 1 179 ? -12.655 6.607 17.270 1.00 95.75 179 GLU A CA 1
ATOM 1412 C C . GLU A 1 179 ? -12.755 5.089 17.499 1.00 95.75 179 GLU A C 1
ATOM 1414 O O . GLU A 1 179 ? -11.764 4.352 17.548 1.00 95.75 179 GLU A O 1
ATOM 1419 N N . SER A 1 180 ? -13.976 4.574 17.652 1.00 97.00 180 SER A N 1
ATOM 1420 C CA . SER A 1 180 ? -14.170 3.125 17.751 1.00 97.00 180 SER A CA 1
ATOM 1421 C C . SER A 1 180 ? -13.804 2.435 16.430 1.00 97.00 180 SER A C 1
ATOM 1423 O O . SER A 1 180 ? -14.072 2.967 15.354 1.00 97.00 180 SER A O 1
ATOM 1425 N N . SER A 1 181 ? -13.274 1.206 16.483 1.00 97.00 181 SER A N 1
ATOM 1426 C CA . SER A 1 181 ? -12.930 0.450 15.264 1.00 97.00 181 SER A CA 1
ATOM 1427 C C . SER A 1 181 ? -14.119 0.299 14.308 1.00 97.00 181 SER A C 1
ATOM 1429 O O . SER A 1 181 ? -13.937 0.302 13.098 1.00 97.00 181 SER A O 1
ATOM 1431 N N . ARG A 1 182 ? -15.344 0.189 14.843 1.00 97.0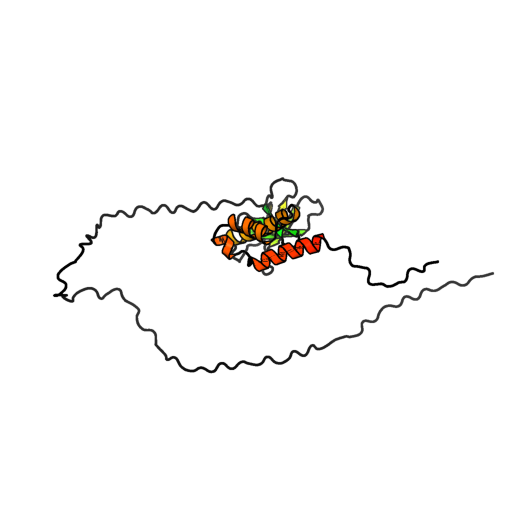6 182 ARG A N 1
ATOM 1432 C CA . ARG A 1 182 ? -16.566 0.082 14.036 1.00 97.06 182 ARG A CA 1
ATOM 1433 C C . ARG A 1 182 ? -16.859 1.373 13.271 1.00 97.06 182 ARG A C 1
ATOM 1435 O O . ARG A 1 182 ? -17.235 1.287 12.108 1.00 97.06 182 ARG A O 1
ATOM 1442 N N . ALA A 1 183 ? -16.687 2.528 13.916 1.00 97.88 183 ALA A N 1
ATOM 1443 C CA . ALA A 1 183 ? -16.880 3.831 13.283 1.00 97.88 183 ALA A CA 1
ATOM 1444 C C . ALA A 1 183 ? -15.858 4.043 12.158 1.00 97.88 183 ALA A C 1
ATOM 1446 O O . ALA A 1 183 ? -16.250 4.316 11.030 1.00 97.88 183 ALA A O 1
ATOM 1447 N N . LEU A 1 184 ? -14.576 3.774 12.429 1.00 97.75 184 LEU A N 1
ATOM 1448 C CA . LEU A 1 184 ? -13.507 3.872 11.431 1.00 97.75 184 LEU A CA 1
ATOM 1449 C C . LEU A 1 184 ? -13.764 2.991 10.205 1.00 97.75 184 LEU A C 1
ATOM 1451 O O . LEU A 1 184 ? -13.681 3.452 9.070 1.00 97.75 184 LEU A O 1
ATOM 1455 N N . VAL A 1 185 ? -14.119 1.723 10.431 1.00 98.00 185 VAL A N 1
ATOM 1456 C CA . VAL A 1 185 ? -14.420 0.785 9.344 1.00 98.00 185 VAL A CA 1
ATOM 1457 C C . VAL A 1 185 ? -15.628 1.257 8.533 1.00 98.00 185 VAL A C 1
ATOM 1459 O O . VAL A 1 185 ? -15.562 1.251 7.309 1.00 98.00 185 VAL A O 1
ATOM 1462 N N . ALA A 1 186 ? -16.707 1.706 9.180 1.00 97.81 186 ALA A N 1
ATOM 1463 C CA . ALA A 1 186 ? -17.881 2.220 8.475 1.00 97.81 186 ALA A CA 1
ATOM 1464 C C . ALA A 1 186 ? -17.558 3.466 7.631 1.00 97.81 186 ALA A C 1
ATOM 1466 O O . ALA A 1 186 ? -17.996 3.549 6.486 1.00 97.81 186 ALA A O 1
ATOM 1467 N N . ASN A 1 187 ? -16.750 4.385 8.169 1.00 97.25 187 ASN A N 1
ATOM 1468 C CA . ASN A 1 187 ? -16.332 5.615 7.493 1.00 97.25 187 ASN A CA 1
ATOM 1469 C C . ASN A 1 187 ? -15.470 5.353 6.252 1.00 97.25 187 ASN A C 1
ATOM 1471 O O . ASN A 1 187 ? -15.542 6.107 5.289 1.00 97.25 187 ASN A O 1
ATOM 1475 N N . VAL A 1 188 ? -14.638 4.311 6.271 1.00 97.19 188 VAL A N 1
ATOM 1476 C CA . VAL A 1 188 ? -13.818 3.933 5.110 1.00 97.19 188 VAL A CA 1
ATOM 1477 C C . VAL A 1 188 ? -14.660 3.200 4.066 1.00 97.19 188 VAL A C 1
ATOM 1479 O O . VAL A 1 188 ? -14.571 3.501 2.879 1.00 97.19 188 VAL A O 1
ATOM 1482 N N . LEU A 1 189 ? -15.519 2.270 4.494 1.00 97.44 189 LEU A N 1
ATOM 1483 C CA . LEU A 1 189 ? -16.368 1.506 3.576 1.00 97.44 189 LEU A CA 1
ATOM 1484 C C . LEU A 1 189 ? -17.400 2.380 2.854 1.00 97.44 189 LEU A C 1
ATOM 1486 O O . LEU A 1 189 ? -17.724 2.088 1.710 1.00 97.44 189 LEU A O 1
ATOM 1490 N N . SER A 1 190 ? -17.889 3.456 3.478 1.00 97.44 190 SER A N 1
ATOM 1491 C CA . SER A 1 190 ? -18.851 4.372 2.848 1.00 97.44 190 SER A CA 1
ATOM 1492 C C . SER A 1 190 ? -18.271 5.192 1.690 1.00 97.44 190 SER A C 1
ATOM 1494 O O . SER A 1 190 ? -19.037 5.751 0.910 1.00 97.44 190 SER A O 1
ATOM 1496 N N . LYS A 1 191 ? -16.939 5.264 1.562 1.00 96.44 191 LYS A N 1
ATOM 1497 C CA . LYS A 1 191 ? -16.245 5.973 0.475 1.00 96.44 191 LYS A CA 1
ATOM 1498 C C . LYS A 1 191 ? -15.936 5.081 -0.730 1.00 96.44 191 LYS A C 1
ATOM 1500 O O . LYS A 1 191 ? -15.518 5.592 -1.766 1.00 96.44 191 LYS A O 1
ATOM 1505 N N . LEU A 1 192 ? -16.077 3.763 -0.588 1.00 96.19 192 LEU A N 1
ATOM 1506 C CA . LEU A 1 192 ? -15.702 2.797 -1.618 1.00 96.19 192 LEU A CA 1
ATOM 1507 C C . LEU A 1 192 ? -16.859 2.491 -2.569 1.00 96.19 192 LEU A C 1
ATOM 1509 O O . LEU A 1 192 ? -18.017 2.416 -2.166 1.00 96.19 192 LEU A O 1
ATOM 1513 N N . ASP A 1 193 ? -16.517 2.250 -3.833 1.00 96.44 193 ASP A N 1
ATOM 1514 C CA . ASP A 1 193 ? -17.452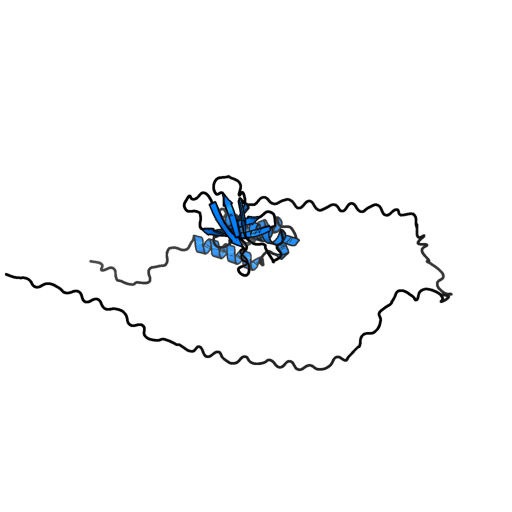 1.719 -4.823 1.00 96.44 193 ASP A CA 1
ATOM 1515 C C . ASP A 1 193 ? -17.752 0.225 -4.598 1.00 96.44 193 ASP A C 1
ATOM 1517 O O . ASP A 1 193 ? -16.965 -0.508 -3.992 1.00 96.44 193 ASP A O 1
ATOM 1521 N N . GLU A 1 194 ? -18.895 -0.234 -5.116 1.00 96.44 194 GLU A N 1
ATOM 1522 C CA . GLU A 1 194 ? -19.386 -1.610 -4.949 1.00 96.44 194 GLU A CA 1
ATOM 1523 C C . GLU A 1 194 ? -18.382 -2.666 -5.432 1.00 96.44 194 GLU A C 1
ATOM 1525 O O . GLU A 1 194 ? -18.173 -3.687 -4.773 1.00 96.44 194 GLU A O 1
ATOM 1530 N N . HIS A 1 195 ? -17.693 -2.399 -6.544 1.00 96.31 195 HIS A N 1
ATOM 1531 C CA . HIS A 1 195 ? -16.681 -3.309 -7.078 1.00 96.31 195 HIS A CA 1
ATOM 1532 C C . HIS A 1 195 ? -15.476 -3.423 -6.141 1.00 96.31 195 HIS A C 1
ATOM 1534 O O . HIS A 1 195 ? -14.961 -4.517 -5.914 1.00 96.31 195 HIS A O 1
ATOM 1540 N N . SER A 1 196 ? -15.039 -2.306 -5.562 1.00 97.00 196 SER A N 1
ATOM 1541 C CA . SER A 1 196 ? -13.946 -2.279 -4.591 1.00 97.00 196 SER A CA 1
ATOM 1542 C C . SER A 1 196 ? -14.324 -2.986 -3.292 1.00 97.00 196 SER A C 1
ATOM 1544 O O . SER A 1 196 ? -13.493 -3.709 -2.743 1.00 97.00 196 SER A O 1
ATOM 1546 N N . LEU A 1 197 ? -15.577 -2.865 -2.832 1.00 97.06 197 LEU A N 1
ATOM 1547 C CA . LEU A 1 197 ? -16.069 -3.551 -1.629 1.00 97.06 197 LEU A CA 1
ATOM 1548 C C . LEU A 1 197 ? -15.909 -5.075 -1.708 1.00 97.06 197 LEU A C 1
ATOM 1550 O O . LEU A 1 197 ? -15.572 -5.696 -0.700 1.00 97.06 197 LEU A O 1
ATOM 1554 N N . ALA A 1 198 ? -16.057 -5.673 -2.895 1.00 97.00 198 ALA A N 1
ATOM 1555 C CA . ALA A 1 198 ? -15.853 -7.110 -3.099 1.00 97.00 198 ALA A CA 1
ATOM 1556 C C . ALA A 1 198 ? -14.405 -7.571 -2.830 1.00 97.00 198 ALA A C 1
ATOM 1558 O O . ALA A 1 198 ? -14.164 -8.749 -2.565 1.00 97.00 198 ALA A O 1
ATOM 1559 N N . HIS A 1 199 ? -13.435 -6.653 -2.883 1.00 96.50 199 HIS A N 1
ATOM 1560 C CA . HIS A 1 199 ? -12.021 -6.932 -2.633 1.00 96.50 199 HIS A CA 1
ATOM 1561 C C . HIS A 1 199 ? -11.567 -6.596 -1.204 1.00 96.50 199 HIS A C 1
ATOM 1563 O O . HIS A 1 199 ? -10.442 -6.940 -0.823 1.00 96.50 199 HIS A O 1
ATOM 1569 N N . VAL A 1 200 ? -12.406 -5.935 -0.402 1.00 96.25 200 VAL A N 1
ATOM 1570 C CA . VAL A 1 200 ? -12.077 -5.588 0.985 1.00 96.25 200 VAL A CA 1
ATOM 1571 C C . VAL A 1 200 ? -12.266 -6.815 1.894 1.00 96.25 200 VAL A C 1
ATOM 1573 O O . VAL A 1 200 ? -13.193 -7.602 1.698 1.00 96.25 200 VAL A O 1
ATOM 1576 N N . PRO A 1 201 ? -11.415 -7.018 2.921 1.00 96.56 201 PRO A N 1
ATOM 1577 C CA . PRO A 1 201 ? -11.661 -8.034 3.941 1.00 96.56 201 PRO A CA 1
ATOM 1578 C C . PRO A 1 201 ? -12.987 -7.816 4.682 1.00 96.56 201 PRO A C 1
ATOM 1580 O O . PRO A 1 201 ? -13.524 -6.713 4.727 1.00 96.56 201 PRO A O 1
ATOM 1583 N N . SER A 1 202 ? -13.481 -8.849 5.369 1.00 97.56 202 SER A N 1
ATOM 1584 C CA . SER A 1 202 ? -14.693 -8.699 6.183 1.00 97.56 202 SER A CA 1
ATOM 1585 C C . SER A 1 202 ? -14.544 -7.598 7.247 1.00 97.56 202 SER A C 1
ATOM 1587 O O . SER A 1 202 ? -13.464 -7.399 7.815 1.00 97.56 202 SER A O 1
ATOM 1589 N N . THR A 1 203 ? -15.648 -6.938 7.599 1.00 97.31 203 THR A N 1
ATOM 1590 C CA . THR A 1 203 ? -15.682 -5.874 8.623 1.00 97.31 203 THR A CA 1
ATOM 1591 C C . THR A 1 203 ? -15.117 -6.330 9.974 1.00 97.31 203 THR A C 1
ATOM 1593 O O . THR A 1 203 ? -14.439 -5.570 10.675 1.00 97.31 203 THR A O 1
ATOM 1596 N N . SER A 1 204 ? -15.340 -7.601 10.328 1.00 97.25 204 SER A N 1
ATOM 1597 C CA . SER A 1 204 ? -14.786 -8.233 11.529 1.00 97.25 204 SER A CA 1
ATOM 1598 C C . SER A 1 204 ? -13.256 -8.346 11.474 1.00 97.25 204 SER A C 1
ATOM 1600 O O . SER A 1 204 ? -12.570 -8.051 12.457 1.00 97.25 204 SER A O 1
ATOM 1602 N N . THR A 1 205 ? -12.710 -8.700 10.308 1.00 97.19 205 THR A N 1
ATOM 1603 C CA . THR A 1 205 ? -11.269 -8.785 10.051 1.00 97.19 205 THR A CA 1
ATOM 1604 C C . THR A 1 205 ? -10.629 -7.404 10.119 1.00 97.19 205 THR A C 1
ATOM 1606 O O . THR A 1 205 ? -9.619 -7.235 10.797 1.00 97.19 205 THR A O 1
ATOM 1609 N N . MET A 1 206 ? -11.246 -6.399 9.493 1.00 97.12 206 MET A N 1
ATOM 1610 C CA . MET A 1 206 ? -10.773 -5.012 9.556 1.00 97.12 206 MET A CA 1
ATOM 1611 C C . MET A 1 206 ? -10.747 -4.494 10.998 1.00 97.12 206 MET A C 1
ATOM 1613 O O . MET A 1 206 ? -9.744 -3.946 11.447 1.00 97.12 206 MET A O 1
ATOM 1617 N N . SER A 1 207 ? -11.807 -4.754 11.769 1.00 97.19 207 SER A N 1
ATOM 1618 C CA . SER A 1 207 ? -11.865 -4.388 13.191 1.00 97.19 207 SER A CA 1
ATOM 1619 C C . SER A 1 207 ? -10.762 -5.063 14.012 1.00 97.19 207 SER A C 1
ATOM 1621 O O . SER A 1 207 ? -10.202 -4.452 14.923 1.00 97.19 207 SER A O 1
ATOM 1623 N N . ARG A 1 208 ? -10.424 -6.322 13.696 1.00 96.50 208 ARG A N 1
ATOM 1624 C CA . ARG A 1 208 ? -9.294 -7.028 14.315 1.00 96.50 208 ARG A CA 1
ATOM 1625 C C . ARG A 1 208 ? -7.964 -6.356 13.972 1.00 96.50 208 ARG A C 1
ATOM 1627 O O . ARG A 1 208 ? -7.147 -6.212 14.876 1.00 96.50 208 ARG A O 1
ATOM 1634 N N . TYR A 1 209 ? -7.757 -5.926 12.727 1.00 95.75 209 TYR A N 1
ATOM 1635 C CA . TYR A 1 209 ? -6.538 -5.205 12.346 1.00 95.75 209 TYR A CA 1
ATOM 1636 C C . TYR A 1 209 ? -6.377 -3.895 13.107 1.00 95.75 209 TYR A C 1
ATOM 1638 O O . TYR A 1 209 ? -5.312 -3.670 13.665 1.00 95.75 209 TYR A O 1
ATOM 1646 N N . VAL A 1 210 ? -7.439 -3.095 13.222 1.00 96.06 210 VAL A N 1
ATOM 1647 C CA . VAL A 1 210 ? -7.421 -1.855 14.016 1.00 96.06 210 VAL A CA 1
ATOM 1648 C C . VAL A 1 210 ? -6.998 -2.129 15.462 1.00 96.06 210 VAL A C 1
ATOM 1650 O O . VAL A 1 210 ? -6.094 -1.494 15.994 1.00 96.06 210 VAL A O 1
ATOM 1653 N N . ARG A 1 211 ? -7.602 -3.133 16.107 1.00 94.56 211 ARG A N 1
ATOM 1654 C CA . ARG A 1 211 ? -7.221 -3.512 17.479 1.00 94.56 211 ARG A CA 1
ATOM 1655 C C . ARG A 1 211 ? -5.765 -3.953 17.569 1.00 94.56 211 ARG A C 1
ATOM 1657 O O . ARG A 1 211 ? -5.090 -3.581 18.521 1.00 94.56 211 ARG A O 1
ATOM 1664 N N . GLN A 1 212 ? -5.297 -4.730 16.594 1.00 93.50 212 GLN A N 1
ATOM 1665 C CA . GLN A 1 212 ? -3.914 -5.182 16.540 1.00 93.50 212 GLN A CA 1
ATOM 1666 C C . GLN A 1 212 ? -2.948 -4.003 16.390 1.00 93.50 212 GLN A C 1
ATOM 1668 O O . GLN A 1 212 ? -1.991 -3.929 17.143 1.00 93.50 212 GLN A O 1
ATOM 1673 N N . TRP A 1 213 ? -3.221 -3.043 15.503 1.00 93.62 213 TRP A N 1
ATOM 1674 C CA . TRP A 1 213 ? -2.369 -1.861 15.336 1.00 93.62 213 TRP A CA 1
ATOM 1675 C C . TRP A 1 213 ? -2.287 -1.014 16.605 1.00 93.62 213 TRP A C 1
ATOM 1677 O O . TRP A 1 213 ? -1.199 -0.584 16.978 1.00 93.62 213 TRP A O 1
ATOM 1687 N N . ARG A 1 214 ? -3.405 -0.842 17.320 1.00 93.25 214 ARG A N 1
ATOM 1688 C CA . ARG A 1 214 ? -3.407 -0.172 18.629 1.00 93.25 214 ARG A CA 1
ATOM 1689 C C . ARG A 1 214 ? -2.600 -0.940 19.668 1.00 93.25 214 ARG A C 1
ATOM 1691 O O . ARG A 1 214 ? -1.866 -0.333 20.434 1.00 93.25 214 ARG A O 1
ATOM 1698 N N . GLN A 1 215 ? -2.722 -2.266 19.699 1.00 91.38 215 GLN A N 1
ATOM 1699 C CA . GLN A 1 215 ? -1.920 -3.099 20.594 1.00 91.38 215 GLN A CA 1
ATOM 1700 C C . GLN A 1 215 ? -0.431 -2.995 20.265 1.00 91.38 215 GLN A C 1
ATOM 1702 O O . GLN A 1 215 ? 0.362 -2.811 21.180 1.00 91.38 215 GLN A O 1
ATOM 1707 N N . ASP A 1 216 ? -0.067 -3.046 18.985 1.00 88.75 216 ASP A N 1
ATOM 1708 C CA . ASP A 1 216 ? 1.311 -2.896 18.513 1.00 88.75 216 ASP A CA 1
ATOM 1709 C C . ASP A 1 216 ? 1.881 -1.514 18.886 1.00 88.75 216 ASP A C 1
ATOM 1711 O O . ASP A 1 216 ? 3.039 -1.419 19.280 1.00 88.75 216 ASP A O 1
ATOM 1715 N N . ALA A 1 217 ? 1.065 -0.455 18.832 1.00 87.88 217 ALA A N 1
ATOM 1716 C CA . ALA A 1 217 ? 1.451 0.892 19.260 1.00 87.88 217 ALA A CA 1
ATOM 1717 C C . ALA A 1 217 ? 1.614 1.028 20.787 1.00 87.88 217 ALA A C 1
ATOM 1719 O O . ALA A 1 217 ? 2.369 1.879 21.250 1.00 87.88 217 ALA A O 1
ATOM 1720 N N . LEU A 1 218 ? 0.911 0.199 21.566 1.00 86.00 218 LEU A N 1
ATOM 1721 C CA . LEU A 1 218 ? 0.957 0.190 23.032 1.00 86.00 218 LEU A CA 1
ATOM 1722 C C . LEU A 1 218 ? 1.984 -0.792 23.609 1.00 86.00 218 LEU A C 1
ATOM 1724 O O . LEU A 1 218 ? 2.248 -0.728 24.812 1.00 86.00 218 LEU A O 1
ATOM 1728 N N . GLN A 1 219 ? 2.531 -1.722 22.816 1.00 79.31 219 GLN A N 1
ATOM 1729 C CA . GLN A 1 219 ? 3.471 -2.710 23.342 1.00 79.31 219 GLN A CA 1
ATOM 1730 C C . GLN A 1 219 ? 4.736 -2.021 23.861 1.00 79.31 219 GLN A C 1
ATOM 1732 O O . GLN A 1 219 ? 5.580 -1.546 23.102 1.00 79.31 219 GLN A O 1
ATOM 1737 N N . ALA A 1 220 ? 4.872 -2.023 25.189 1.00 60.19 220 ALA A N 1
ATOM 1738 C CA . ALA A 1 220 ? 6.144 -1.828 25.862 1.00 60.19 220 ALA A CA 1
ATOM 1739 C C . ALA A 1 220 ? 7.153 -2.879 25.354 1.00 60.19 220 ALA A C 1
ATOM 1741 O O . ALA A 1 220 ? 6.740 -3.980 24.970 1.00 60.19 220 ALA A O 1
ATOM 1742 N N . PRO A 1 221 ? 8.466 -2.575 25.342 1.00 64.69 221 PRO A N 1
ATOM 1743 C CA . PRO A 1 221 ? 9.477 -3.543 24.938 1.00 64.69 221 PRO A CA 1
ATOM 1744 C C . PRO A 1 221 ? 9.293 -4.857 25.711 1.00 64.69 221 PRO A C 1
ATOM 1746 O O . PRO A 1 221 ? 8.887 -4.821 26.877 1.00 64.69 221 PRO A O 1
ATOM 1749 N N . PRO A 1 222 ? 9.569 -6.013 25.079 1.00 68.06 222 PRO A N 1
ATOM 1750 C CA . PRO A 1 222 ? 9.396 -7.306 25.722 1.00 68.06 222 PRO A CA 1
ATOM 1751 C C . PRO A 1 222 ? 10.100 -7.296 27.079 1.00 68.06 222 PRO A C 1
ATOM 1753 O O . PRO A 1 222 ? 11.288 -6.976 27.163 1.00 68.06 222 PRO A O 1
ATOM 1756 N N . ILE A 1 223 ? 9.350 -7.613 28.140 1.00 64.88 223 ILE A N 1
ATOM 1757 C CA . ILE A 1 223 ? 9.899 -7.740 29.491 1.00 64.88 223 ILE A CA 1
ATOM 1758 C C . ILE A 1 223 ? 11.049 -8.745 29.404 1.00 64.88 223 ILE A C 1
ATOM 1760 O O . ILE A 1 223 ? 10.864 -9.857 28.900 1.00 64.88 223 ILE A O 1
ATOM 1764 N N . GLN A 1 224 ? 12.245 -8.334 29.834 1.00 69.31 224 GLN A N 1
ATOM 1765 C CA . GLN A 1 224 ? 13.422 -9.195 29.798 1.00 69.31 224 GLN A CA 1
ATOM 1766 C C . GLN A 1 224 ? 13.120 -10.476 30.586 1.00 69.31 224 GLN A C 1
ATOM 1768 O O . GLN A 1 224 ? 12.840 -10.428 31.779 1.00 69.31 224 GLN A O 1
ATOM 1773 N N . GLN A 1 225 ? 13.155 -11.627 29.910 1.00 71.25 225 GLN A N 1
ATOM 1774 C CA . GLN A 1 225 ? 12.875 -12.929 30.531 1.00 71.25 225 GLN A CA 1
ATOM 1775 C C . GLN A 1 225 ? 14.050 -13.448 31.373 1.00 71.25 225 GLN A C 1
ATOM 1777 O O . GLN A 1 225 ? 13.924 -14.437 32.093 1.00 71.25 225 GLN A O 1
ATOM 1782 N N . THR A 1 226 ? 15.210 -12.795 31.287 1.00 69.94 226 THR A N 1
ATOM 1783 C CA . THR A 1 226 ? 16.396 -13.153 32.057 1.00 69.94 226 THR A CA 1
ATOM 1784 C C . THR A 1 226 ? 16.316 -12.577 33.464 1.00 69.94 226 THR A C 1
ATOM 1786 O O . THR A 1 226 ? 16.644 -11.418 33.698 1.00 69.94 226 THR A O 1
ATOM 1789 N N . HIS A 1 227 ? 15.969 -13.438 34.419 1.00 59.00 227 HIS A N 1
ATOM 1790 C CA . HIS A 1 227 ? 16.210 -13.251 35.853 1.00 59.00 227 HIS A CA 1
ATOM 1791 C C . HIS A 1 227 ? 17.712 -13.362 36.200 1.00 59.00 227 HIS A C 1
ATOM 1793 O O . HIS A 1 227 ? 18.099 -14.067 37.130 1.00 59.00 227 HIS A O 1
ATOM 1799 N N . THR A 1 228 ? 18.601 -12.699 35.459 1.00 63.34 228 THR A N 1
ATOM 1800 C CA . THR A 1 228 ? 19.964 -12.468 35.959 1.00 63.34 228 THR A CA 1
ATOM 1801 C C . THR A 1 228 ? 19.857 -11.389 37.027 1.00 63.34 228 THR A C 1
ATOM 1803 O O . THR A 1 228 ? 19.682 -10.214 36.717 1.00 63.34 228 THR A O 1
ATOM 1806 N N . GLY A 1 229 ? 19.818 -11.849 38.279 1.00 55.66 229 GLY A N 1
ATOM 1807 C CA . GLY A 1 229 ? 19.411 -11.093 39.454 1.00 55.66 229 GLY A CA 1
ATOM 1808 C C . GLY A 1 229 ? 20.134 -9.763 39.627 1.00 55.66 229 GLY A C 1
ATOM 1809 O O . GLY A 1 229 ? 21.359 -9.683 39.571 1.00 55.66 229 GLY A O 1
ATOM 1810 N N . TYR A 1 230 ? 19.352 -8.726 39.911 1.00 64.19 230 TYR A N 1
ATOM 1811 C CA . TYR A 1 230 ? 19.872 -7.539 40.566 1.00 64.19 230 TYR A CA 1
ATOM 1812 C C . TYR A 1 230 ? 20.335 -7.947 41.968 1.00 64.19 230 TYR A C 1
ATOM 1814 O O . TYR A 1 230 ? 19.522 -8.343 42.803 1.00 64.19 230 TYR A O 1
ATOM 1822 N N . VAL A 1 231 ? 21.644 -7.889 42.213 1.00 66.56 231 VAL A N 1
ATOM 1823 C CA . VAL A 1 231 ? 22.196 -7.956 43.568 1.00 66.56 231 VAL A CA 1
ATOM 1824 C C . VAL A 1 231 ? 21.908 -6.604 44.213 1.00 66.56 231 VAL A C 1
ATOM 1826 O O . VAL A 1 231 ? 22.497 -5.596 43.826 1.00 66.56 231 VAL A O 1
ATOM 1829 N N . ILE A 1 232 ? 20.947 -6.573 45.134 1.00 69.31 232 ILE A N 1
ATOM 1830 C CA . ILE A 1 232 ? 20.689 -5.404 45.978 1.00 69.31 232 ILE A CA 1
ATOM 1831 C C . ILE A 1 232 ? 21.752 -5.427 47.095 1.00 69.31 232 ILE A C 1
ATOM 1833 O O . ILE A 1 232 ? 21.862 -6.466 47.751 1.00 69.31 232 ILE A O 1
ATOM 1837 N N . PRO A 1 233 ? 22.566 -4.363 47.252 1.00 70.44 233 PRO A N 1
ATOM 1838 C CA . PRO A 1 233 ? 23.630 -4.288 48.256 1.00 70.44 233 PRO A CA 1
ATOM 1839 C C . PRO A 1 233 ? 23.111 -4.192 49.695 1.00 70.44 233 PRO A C 1
ATOM 1841 O O . PRO A 1 233 ? 21.990 -3.669 49.896 1.00 70.44 233 PRO A O 1
#